Protein AF-A0A954D203-F1 (afdb_monomer)

Foldseek 3Di:
DVVDQADEDEDLDDDPVVVVVQVVCCVVPPPSRYDYFYDPPVSNVCSVVPDAPLQSVLSSVLSCLVPDDDQKDKQAAPQKDFLDPCPLVCLQCVLVVLVAQKEAAQPPPPVFPCCPPPLNVLFHDRNIMMGGSVLVVPDDSVQQGFDWDQDPVGIGTDGGCSSVVSVDPSSRGHYDPDGPMQGLPCLVVLVVVLVPDPFEDEPLQCSLVVVQLQCVLPPVVPPDDPRDHLVQALVQLPDSRGSYHYDPSSVVNVVVNVVSLVSVLVRCPDDPSSNVSSVVSVVVSVVSNVVD

Sequence (292 aa):
PTGRIETLVVPDRLHLPFRAVFDEVARSWPDGKLRLVEHDRRCQVTLPWLKTPSEIHWLQLITGAGAARGTHAILHDADLFALEPGYLRSLFETCRDRNLACLGNAAPGAGMEWTEMPRFAHVVALWELTFELAWMRGQPPDAMRPRKGDFPEGTFWFETSLLAQARTPAARIDRHPPADVVHFGWVIGGYRTFQRSRGPFEDDRFRLLLIRLLIDAFDPTGSPYEIPTLDQLERGLRDDSARVFYGPNARANYPVFRGHLDRLFGRSLFDPACEARLQRGLTRFDRSLRSS

pLDDT: mean 89.53, std 8.56, range [46.91, 98.12]

Nearest PDB structures (foldseek):
  4ejs-assembly1_C-2  TM=4.761E-01  e=9.741E+00  Saccharomyces cerevisiae S288C

Solvent-accessible surface area (backbone atoms only — not comparable to full-atom values): 16830 Å² total; per-residue (Å²): 113,95,87,68,78,68,46,81,46,54,62,93,71,89,48,72,70,58,52,53,54,48,58,54,49,37,74,71,34,83,90,65,30,59,41,82,45,77,67,54,73,68,52,58,67,48,49,85,71,52,86,48,66,52,53,51,49,29,52,37,49,55,52,46,61,70,69,56,86,65,66,56,48,72,44,71,38,95,56,49,45,75,63,52,89,60,50,74,53,52,48,48,52,51,27,60,78,64,64,26,44,32,31,11,41,65,44,83,80,80,80,53,76,65,49,77,36,83,86,30,55,42,47,47,30,70,60,45,24,30,32,24,40,66,55,62,69,69,48,59,71,76,47,29,38,55,42,77,47,82,53,99,93,45,78,43,83,26,56,53,39,44,50,46,47,57,72,43,61,56,90,29,32,40,61,48,74,95,66,68,62,45,69,74,65,61,45,70,51,53,49,54,52,52,73,70,49,92,59,59,37,75,40,49,66,47,44,66,55,51,53,40,39,49,44,59,30,77,45,78,84,64,74,93,63,93,66,67,52,71,74,52,49,57,46,5,53,75,30,77,80,29,66,37,16,47,51,73,63,14,62,70,35,42,64,59,53,50,51,48,52,52,56,48,71,75,51,75,79,54,57,72,69,36,43,53,41,34,51,51,53,48,55,53,47,57,52,50,60,78,75,89

Radius of gyration: 19.96 Å; Cα contacts (8 Å, |Δi|>4): 399; chains: 1; bounding box: 48×40×55 Å

Structure (mmCIF, N/CA/C/O backbone):
data_AF-A0A954D203-F1
#
_entry.id   AF-A0A954D203-F1
#
loop_
_atom_site.group_PDB
_atom_site.id
_atom_site.type_symbol
_atom_site.label_atom_id
_atom_site.label_alt_id
_atom_site.label_comp_id
_atom_site.label_asym_id
_atom_site.label_entity_id
_atom_site.label_seq_id
_atom_site.pdbx_PDB_ins_code
_atom_site.Cartn_x
_atom_site.Cartn_y
_atom_site.Cartn_z
_atom_site.occupancy
_atom_site.B_iso_or_equiv
_atom_site.auth_seq_id
_atom_site.auth_comp_id
_atom_site.auth_asym_id
_atom_site.auth_atom_id
_atom_site.pdbx_PDB_model_num
ATOM 1 N N . PRO A 1 1 ? -17.659 4.702 -3.524 1.00 56.41 1 PRO A N 1
ATOM 2 C CA . PRO A 1 1 ? -18.579 3.931 -2.648 1.00 56.41 1 PRO A CA 1
ATOM 3 C C . PRO A 1 1 ? -19.589 4.844 -1.945 1.00 56.41 1 PRO A C 1
ATOM 5 O O . PRO A 1 1 ? -19.195 5.874 -1.399 1.00 56.41 1 PRO A O 1
ATOM 8 N N . THR A 1 2 ? -20.870 4.473 -1.943 1.00 63.69 2 THR A N 1
ATOM 9 C CA . THR A 1 2 ? -21.904 5.111 -1.112 1.00 63.69 2 THR A CA 1
ATOM 10 C C . THR A 1 2 ? -21.435 5.118 0.348 1.00 63.69 2 THR A C 1
ATOM 12 O O . THR A 1 2 ? -20.974 4.094 0.842 1.00 63.69 2 THR A O 1
ATOM 15 N N . GLY A 1 3 ? -21.458 6.274 1.017 1.00 73.75 3 GLY A N 1
ATOM 16 C CA . GLY A 1 3 ? -20.936 6.425 2.386 1.00 73.75 3 GLY A CA 1
ATOM 17 C C . GLY A 1 3 ? -19.456 6.824 2.504 1.00 73.75 3 GLY A C 1
ATOM 18 O O . GLY A 1 3 ? -19.027 7.201 3.591 1.00 73.75 3 GLY A O 1
ATOM 19 N N . ARG A 1 4 ? -18.674 6.846 1.410 1.00 86.38 4 ARG A N 1
ATOM 20 C CA . ARG A 1 4 ? -17.326 7.451 1.413 1.00 86.38 4 ARG A CA 1
ATOM 21 C C . ARG A 1 4 ? -17.438 8.959 1.655 1.00 86.38 4 ARG A C 1
ATOM 23 O O . ARG A 1 4 ? -18.049 9.678 0.856 1.00 86.38 4 ARG A O 1
ATOM 30 N N . ILE A 1 5 ? -16.813 9.436 2.729 1.00 89.44 5 ILE A N 1
ATOM 31 C CA . ILE A 1 5 ? -16.794 10.862 3.084 1.00 89.44 5 ILE A CA 1
ATOM 32 C C . ILE A 1 5 ? -15.659 11.587 2.362 1.00 89.44 5 ILE A C 1
ATOM 34 O O . ILE A 1 5 ? -15.898 12.651 1.807 1.00 89.44 5 ILE A O 1
ATOM 38 N N . GLU A 1 6 ? -14.459 11.006 2.333 1.00 92.56 6 GLU A N 1
ATOM 39 C CA . GLU A 1 6 ? -13.275 11.584 1.691 1.00 92.56 6 GLU A CA 1
ATOM 40 C C . GLU A 1 6 ? -12.234 10.505 1.349 1.00 92.56 6 GLU A C 1
ATOM 42 O O . GLU A 1 6 ? -12.286 9.392 1.873 1.00 92.56 6 GLU A O 1
ATOM 47 N N . THR A 1 7 ? -11.300 10.844 0.463 1.00 93.50 7 THR A N 1
ATOM 48 C CA . THR A 1 7 ? -10.046 10.125 0.220 1.00 93.50 7 THR A CA 1
ATOM 49 C C . THR A 1 7 ? -8.909 11.071 0.588 1.00 93.50 7 THR A C 1
ATOM 51 O O . THR A 1 7 ? -8.838 12.184 0.066 1.00 93.50 7 THR A O 1
ATOM 54 N N . LEU A 1 8 ? -8.035 10.642 1.497 1.00 94.69 8 LEU A N 1
ATOM 55 C CA . LEU A 1 8 ? -6.896 11.438 1.945 1.00 94.69 8 LEU A CA 1
ATOM 56 C C . LEU A 1 8 ? -5.622 10.968 1.261 1.00 94.69 8 LEU A C 1
ATOM 58 O O . LEU A 1 8 ? -5.334 9.775 1.248 1.00 94.69 8 LEU A O 1
ATOM 62 N N . VAL A 1 9 ? -4.840 11.917 0.760 1.00 93.62 9 VAL A N 1
ATOM 63 C CA . VAL A 1 9 ? -3.478 11.677 0.284 1.00 93.62 9 VAL A CA 1
ATOM 64 C C . VAL A 1 9 ? -2.528 12.367 1.250 1.00 93.62 9 VAL A C 1
ATOM 66 O O . VAL A 1 9 ? -2.575 13.588 1.399 1.00 93.62 9 VAL A O 1
ATOM 69 N N . VAL A 1 10 ? -1.689 11.581 1.925 1.00 92.50 10 VAL A N 1
ATOM 70 C CA . VAL A 1 10 ? -0.711 12.064 2.911 1.00 92.50 10 VAL A CA 1
ATOM 71 C C . VAL A 1 10 ? 0.696 11.801 2.363 1.00 92.50 10 VAL A C 1
ATOM 73 O O . VAL A 1 10 ? 1.245 10.720 2.593 1.00 92.50 10 VAL A O 1
ATOM 76 N N . PRO A 1 11 ? 1.281 12.714 1.569 1.00 88.44 11 PRO A N 1
ATOM 77 C CA . PRO A 1 11 ? 2.605 12.496 1.000 1.00 88.44 11 PRO A CA 1
ATOM 78 C C . PRO A 1 11 ? 3.685 12.617 2.077 1.00 88.44 11 PRO A C 1
ATOM 80 O O . PRO A 1 11 ? 3.569 13.420 3.000 1.00 88.44 11 PRO A O 1
ATOM 83 N N . ASP A 1 12 ? 4.771 11.866 1.921 1.00 81.19 12 ASP A N 1
ATOM 84 C CA . ASP A 1 12 ? 5.960 12.006 2.766 1.00 81.19 12 ASP A CA 1
ATOM 85 C C . ASP A 1 12 ? 6.712 13.315 2.495 1.00 81.19 12 ASP A C 1
ATOM 87 O O . ASP A 1 12 ? 7.220 13.956 3.414 1.00 81.19 12 ASP A O 1
ATOM 91 N N . ARG A 1 13 ? 6.778 13.733 1.230 1.00 78.00 13 ARG A N 1
ATOM 92 C CA . ARG A 1 13 ? 7.319 15.016 0.792 1.00 78.00 13 ARG A CA 1
ATOM 93 C C . ARG A 1 13 ? 6.419 15.618 -0.260 1.00 78.00 13 ARG A C 1
ATOM 95 O O . ARG A 1 13 ? 5.998 14.958 -1.204 1.00 78.00 13 ARG A O 1
ATOM 102 N N . LEU A 1 14 ? 6.193 16.914 -0.125 1.00 79.38 14 LEU A N 1
ATOM 103 C CA . LEU A 1 14 ? 5.471 17.675 -1.119 1.00 79.38 14 LEU A CA 1
ATOM 104 C C . LEU A 1 14 ? 6.460 18.422 -2.015 1.00 79.38 14 LEU A C 1
ATOM 106 O O . LEU A 1 14 ? 7.237 19.246 -1.537 1.00 79.38 14 LEU A O 1
ATOM 110 N N . HIS A 1 15 ? 6.408 18.155 -3.316 1.00 78.19 15 HIS A N 1
ATOM 111 C CA . HIS A 1 15 ? 7.115 18.936 -4.329 1.00 78.19 15 HIS A CA 1
ATOM 112 C C . HIS A 1 15 ? 6.130 19.481 -5.366 1.00 78.19 15 HIS A C 1
ATOM 114 O O . HIS A 1 15 ? 5.025 18.958 -5.525 1.00 78.19 15 HIS A O 1
ATOM 120 N N . LEU A 1 16 ? 6.529 20.543 -6.074 1.00 81.94 16 LEU A N 1
ATOM 121 C CA . LEU A 1 16 ? 5.664 21.235 -7.038 1.00 81.94 16 LEU A CA 1
ATOM 122 C C . LEU A 1 16 ? 5.081 20.291 -8.110 1.00 81.94 16 LEU A C 1
ATOM 124 O O . LEU A 1 16 ? 3.867 20.344 -8.302 1.00 81.94 16 LEU A O 1
ATOM 128 N N . PRO A 1 17 ? 5.862 19.376 -8.731 1.00 81.19 17 PRO A N 1
ATOM 129 C CA . PRO A 1 17 ? 5.291 18.408 -9.670 1.00 81.19 17 PRO A CA 1
ATOM 130 C C . PRO A 1 17 ? 4.199 17.518 -9.064 1.00 81.19 17 PRO A C 1
ATOM 132 O O . PRO A 1 17 ? 3.156 17.331 -9.678 1.00 81.19 17 PRO A O 1
ATOM 135 N N . PHE A 1 18 ? 4.388 17.019 -7.836 1.00 84.06 18 PHE A N 1
ATOM 136 C CA . PHE A 1 18 ? 3.376 16.195 -7.173 1.00 84.06 18 PHE A CA 1
ATOM 137 C C . PHE A 1 18 ? 2.097 16.990 -6.919 1.00 84.06 18 PHE A C 1
ATOM 139 O O . PHE A 1 18 ? 1.006 16.486 -7.161 1.00 84.06 18 PHE A O 1
ATOM 146 N N . ARG A 1 19 ? 2.218 18.243 -6.455 1.00 87.88 19 ARG A N 1
ATOM 147 C CA . ARG A 1 19 ? 1.049 19.101 -6.233 1.00 87.88 19 ARG A CA 1
ATOM 148 C C . ARG A 1 19 ? 0.286 19.349 -7.534 1.00 87.88 19 ARG A C 1
ATOM 150 O O . ARG A 1 19 ? -0.932 19.255 -7.518 1.00 87.88 19 ARG A O 1
ATOM 157 N N . ALA A 1 20 ? 0.982 19.597 -8.642 1.00 85.25 20 ALA A N 1
ATOM 158 C CA . ALA A 1 20 ? 0.339 19.786 -9.941 1.00 85.25 20 ALA A CA 1
ATOM 159 C C . ALA A 1 20 ? -0.470 18.547 -10.367 1.00 85.25 20 ALA A C 1
ATOM 161 O O . ALA A 1 20 ? -1.640 18.680 -10.725 1.00 85.25 20 ALA A O 1
ATOM 162 N N . VAL A 1 21 ? 0.117 17.349 -10.241 1.00 84.56 21 VAL A N 1
ATOM 163 C CA . VAL A 1 21 ? -0.578 16.079 -10.518 1.00 84.56 21 VAL A CA 1
ATOM 164 C C . VAL A 1 21 ? -1.763 15.885 -9.570 1.00 84.56 21 VAL A C 1
ATOM 166 O O . VAL A 1 21 ? -2.857 15.540 -10.009 1.00 84.56 21 VAL A O 1
ATOM 169 N N . PHE A 1 22 ? -1.584 16.149 -8.273 1.00 89.75 22 PHE A N 1
ATOM 170 C CA . PHE A 1 22 ? -2.669 16.064 -7.297 1.00 89.75 22 PHE A CA 1
ATOM 171 C C . PHE A 1 22 ? -3.829 16.998 -7.663 1.00 89.75 22 PHE A C 1
ATOM 173 O O . PHE A 1 22 ? -4.974 16.558 -7.677 1.00 89.75 22 PHE A O 1
ATOM 180 N N . ASP A 1 23 ? -3.549 18.262 -7.984 1.00 89.81 23 ASP A N 1
ATOM 181 C CA . ASP A 1 23 ? -4.565 19.263 -8.323 1.00 89.81 23 ASP A CA 1
ATOM 182 C C . ASP A 1 23 ? -5.287 18.922 -9.641 1.00 89.81 23 ASP A C 1
ATOM 184 O O . ASP A 1 23 ? -6.462 19.244 -9.824 1.00 89.81 23 ASP A O 1
ATOM 188 N N . GLU A 1 24 ? -4.615 18.255 -10.579 1.00 87.31 24 GLU A N 1
ATOM 189 C CA . GLU A 1 24 ? -5.238 17.702 -11.784 1.00 87.31 24 GLU A CA 1
ATOM 190 C C . GLU A 1 24 ? -6.180 16.537 -11.480 1.00 87.31 24 GLU A C 1
ATOM 192 O O . GLU A 1 24 ? -7.350 16.566 -11.876 1.00 87.31 24 GLU A O 1
ATOM 197 N N . VAL A 1 25 ? -5.712 15.552 -10.716 1.00 88.00 25 VAL A N 1
ATOM 198 C CA . VAL A 1 25 ? -6.522 14.391 -10.328 1.00 88.00 25 VAL A CA 1
ATOM 199 C C . VAL A 1 25 ? -7.702 14.821 -9.456 1.00 88.00 25 VAL A C 1
ATOM 201 O O . VAL A 1 25 ? -8.823 14.366 -9.665 1.00 88.00 25 VAL A O 1
ATOM 204 N N . ALA A 1 26 ? -7.499 15.749 -8.520 1.00 90.38 26 ALA A N 1
ATOM 205 C CA . ALA A 1 26 ? -8.546 16.243 -7.630 1.00 90.38 26 ALA A CA 1
ATOM 206 C C . ALA A 1 26 ? -9.715 16.889 -8.391 1.00 90.38 26 ALA A C 1
ATOM 208 O O . ALA A 1 26 ? -10.863 16.735 -7.974 1.00 90.38 26 ALA A O 1
ATOM 209 N N . ARG A 1 27 ? -9.449 17.556 -9.525 1.00 88.19 27 ARG A N 1
ATOM 210 C CA . ARG A 1 27 ? -10.484 18.175 -10.377 1.00 88.19 27 ARG A CA 1
ATOM 211 C C . ARG A 1 27 ? -11.403 17.158 -11.052 1.00 88.19 27 ARG A C 1
ATOM 213 O O . ARG A 1 27 ? -12.563 17.471 -11.297 1.00 88.19 27 ARG A O 1
ATOM 220 N N . SER A 1 28 ? -10.890 15.971 -11.361 1.00 84.25 28 SER A N 1
ATOM 221 C CA . SER A 1 28 ? -11.643 14.890 -12.013 1.00 84.25 28 SER A CA 1
ATOM 222 C C . SER A 1 28 ? -12.051 13.774 -11.046 1.00 84.25 28 SER A C 1
ATOM 224 O O . SER A 1 28 ? -12.716 12.818 -11.448 1.00 84.25 28 SER A O 1
ATOM 226 N N . TRP A 1 29 ? -11.687 13.889 -9.763 1.00 87.06 29 TRP A N 1
ATOM 227 C CA . TRP A 1 29 ? -11.937 12.845 -8.781 1.00 87.06 29 TRP A CA 1
ATOM 228 C C . TRP A 1 29 ? -13.438 12.662 -8.535 1.00 87.06 29 TRP A C 1
ATOM 230 O O . TRP A 1 29 ? -14.130 13.640 -8.224 1.00 87.06 29 TRP A O 1
ATOM 240 N N . PRO A 1 30 ? -13.954 11.419 -8.579 1.00 79.06 30 PRO A N 1
ATOM 241 C CA . PRO A 1 30 ? -15.366 11.159 -8.342 1.00 79.06 30 PRO A CA 1
ATOM 242 C C . PRO A 1 30 ? -15.837 11.767 -7.016 1.00 79.06 30 PRO A C 1
ATOM 244 O O . PRO A 1 30 ? -15.216 11.557 -5.967 1.00 79.06 30 PRO A O 1
ATOM 247 N N . ASP A 1 31 ? -16.947 12.503 -7.072 1.00 76.19 31 ASP A N 1
ATOM 248 C CA . ASP A 1 31 ? -17.601 13.184 -5.947 1.00 76.19 31 ASP A CA 1
ATOM 249 C C . ASP A 1 31 ? -16.793 14.318 -5.274 1.00 76.19 31 ASP A C 1
ATOM 251 O O . ASP A 1 31 ? -17.177 14.751 -4.188 1.00 76.19 31 ASP A O 1
ATOM 255 N N . GLY A 1 32 ? -15.676 14.792 -5.853 1.00 63.47 32 GLY A N 1
ATOM 256 C CA . GLY A 1 32 ? -14.917 15.961 -5.356 1.00 63.47 32 GLY A CA 1
ATOM 257 C C . GLY A 1 32 ? -14.254 15.777 -3.982 1.00 63.47 32 GLY A C 1
ATOM 258 O O . GLY A 1 32 ? -13.951 16.736 -3.278 1.00 63.47 32 GLY A O 1
ATOM 259 N N . LYS A 1 33 ? -14.064 14.524 -3.569 1.00 86.25 33 LYS A N 1
ATOM 260 C CA . LYS A 1 33 ? -13.739 14.128 -2.190 1.00 86.25 33 LYS A CA 1
ATOM 261 C C . LYS A 1 33 ? -12.264 13.797 -1.946 1.00 86.25 33 LYS A C 1
ATOM 263 O O . LYS A 1 33 ? -11.950 13.162 -0.943 1.00 86.25 33 LYS A O 1
ATOM 268 N N . LEU A 1 34 ? -11.368 14.187 -2.850 1.00 93.12 34 LEU A N 1
ATOM 269 C CA . LEU A 1 34 ? -9.927 13.982 -2.701 1.00 93.12 34 LEU A CA 1
ATOM 270 C C . LEU A 1 34 ? -9.302 15.159 -1.952 1.00 93.12 34 LEU A C 1
ATOM 272 O O . LEU A 1 34 ? -9.485 16.310 -2.345 1.00 93.12 34 LEU A O 1
ATOM 276 N N . ARG A 1 35 ? -8.545 14.883 -0.890 1.00 94.12 35 ARG A N 1
ATOM 277 C CA . ARG A 1 35 ? -7.893 15.925 -0.095 1.00 94.12 35 ARG A CA 1
ATOM 278 C C . ARG A 1 35 ? -6.436 15.601 0.177 1.00 94.12 35 ARG A C 1
ATOM 280 O O . ARG A 1 35 ? -6.103 14.531 0.682 1.00 94.12 35 ARG A O 1
ATOM 287 N N . LEU A 1 36 ? -5.589 16.581 -0.102 1.00 94.19 36 LEU A N 1
ATOM 288 C CA . LEU A 1 36 ? -4.190 16.566 0.279 1.00 94.19 36 LEU A CA 1
ATOM 289 C C . LEU A 1 36 ? -4.080 16.932 1.759 1.00 94.19 36 LEU A C 1
ATOM 291 O O . LEU A 1 36 ? -4.629 17.946 2.198 1.00 94.19 36 LEU A O 1
ATOM 295 N N . VAL A 1 37 ? -3.384 16.105 2.529 1.00 94.44 37 VAL A N 1
ATOM 296 C CA . VAL A 1 37 ? -3.114 16.354 3.944 1.00 94.44 37 VAL A CA 1
ATOM 297 C C . VAL A 1 37 ? -1.615 16.459 4.124 1.00 94.44 37 VAL A C 1
ATOM 299 O O . VAL A 1 37 ? -0.883 15.483 3.989 1.00 94.44 37 VAL A O 1
ATOM 302 N N . GLU A 1 38 ? -1.163 17.663 4.431 1.00 92.25 38 GLU A N 1
ATOM 303 C CA . GLU A 1 38 ? 0.245 17.934 4.664 1.00 92.25 38 GLU A CA 1
ATOM 304 C C . GLU A 1 38 ? 0.611 17.662 6.120 1.00 92.25 38 GLU A C 1
ATOM 306 O O . GLU A 1 38 ? -0.151 17.953 7.045 1.00 92.25 38 GLU A O 1
ATOM 311 N N . HIS A 1 39 ? 1.821 17.153 6.320 1.00 89.19 39 HIS A N 1
ATOM 312 C CA . HIS A 1 39 ? 2.454 17.171 7.628 1.00 89.19 39 HIS A CA 1
ATOM 313 C C . HIS A 1 39 ? 2.620 18.613 8.113 1.00 89.19 39 HIS A C 1
ATOM 315 O O . HIS A 1 39 ? 2.898 19.509 7.312 1.00 89.19 39 HIS A O 1
ATOM 321 N N . ASP A 1 40 ? 2.496 18.846 9.420 1.00 85.81 40 ASP A N 1
ATOM 322 C CA . ASP A 1 40 ? 2.794 20.161 9.982 1.00 85.81 40 ASP A CA 1
ATOM 323 C C . ASP A 1 40 ? 4.267 20.553 9.748 1.00 85.81 40 ASP A C 1
ATOM 325 O O . ASP A 1 40 ? 5.127 19.714 9.468 1.00 85.81 40 ASP A O 1
ATOM 329 N N . ARG A 1 41 ? 4.585 21.845 9.889 1.00 83.69 41 ARG A N 1
ATOM 330 C CA . ARG A 1 41 ? 5.941 22.355 9.621 1.00 83.69 41 ARG A CA 1
ATOM 331 C C . ARG A 1 41 ? 7.029 21.671 10.452 1.00 83.69 41 ARG A C 1
ATOM 333 O O . ARG A 1 41 ? 8.142 21.514 9.961 1.00 83.69 41 ARG A O 1
ATOM 340 N N . ARG A 1 42 ? 6.747 21.278 11.698 1.00 82.44 42 ARG A N 1
ATOM 341 C CA . ARG A 1 42 ? 7.740 20.610 12.557 1.00 82.44 42 ARG A CA 1
ATOM 342 C C . ARG A 1 42 ? 8.023 19.212 12.021 1.00 82.44 42 ARG A C 1
ATOM 344 O O . ARG A 1 42 ? 9.183 18.837 11.886 1.00 82.44 42 ARG A O 1
ATOM 351 N N . CYS A 1 43 ? 6.973 18.493 11.645 1.00 83.00 43 CYS A N 1
ATOM 352 C CA . CYS A 1 43 ? 7.048 17.187 11.008 1.00 83.00 43 CYS A CA 1
ATOM 353 C C . CYS A 1 43 ? 7.772 17.241 9.652 1.00 83.00 43 CYS A C 1
ATOM 355 O O . CYS A 1 43 ? 8.614 16.396 9.369 1.00 83.00 43 CYS A O 1
ATOM 357 N N . GLN A 1 44 ? 7.527 18.268 8.834 1.00 81.12 44 GLN A N 1
ATOM 358 C CA . GLN A 1 44 ? 8.241 18.470 7.563 1.00 81.12 44 GLN A CA 1
ATOM 359 C C . GLN A 1 44 ? 9.752 18.664 7.755 1.00 81.12 44 GLN A C 1
ATOM 361 O O . GLN A 1 44 ? 10.543 18.175 6.951 1.00 81.12 44 GLN A O 1
ATOM 366 N N . VAL A 1 45 ? 10.164 19.334 8.836 1.00 80.31 45 VAL A N 1
ATOM 367 C CA . VAL A 1 45 ? 11.584 19.515 9.179 1.00 80.31 45 VAL A CA 1
ATOM 368 C C . VAL A 1 45 ? 12.218 18.219 9.693 1.00 80.31 45 VAL A C 1
ATOM 370 O O . VAL A 1 45 ? 13.397 17.981 9.430 1.00 80.31 45 VAL A O 1
ATOM 373 N N . THR A 1 46 ? 11.470 17.370 10.405 1.00 80.31 46 THR A N 1
ATOM 374 C CA . THR A 1 46 ? 11.989 16.110 10.971 1.00 80.31 46 THR A CA 1
ATOM 375 C C . THR A 1 46 ? 11.953 14.936 9.990 1.00 80.31 46 THR A C 1
ATOM 377 O O . THR A 1 46 ? 12.777 14.030 10.098 1.00 80.31 46 THR A O 1
ATOM 380 N N . LEU A 1 47 ? 11.064 14.964 8.997 1.00 79.06 47 LEU A N 1
ATOM 381 C CA . LEU A 1 47 ? 10.889 13.933 7.968 1.00 79.06 47 LEU A CA 1
ATOM 382 C C . LEU A 1 47 ? 12.191 13.479 7.281 1.00 79.06 47 LEU A C 1
ATOM 384 O O . LEU A 1 47 ? 12.400 12.271 7.170 1.00 79.06 47 LEU A O 1
ATOM 388 N N . PRO A 1 48 ? 13.105 14.377 6.853 1.00 77.75 48 PRO A N 1
ATOM 389 C CA . PRO A 1 48 ? 14.388 13.979 6.269 1.00 77.75 48 PRO A CA 1
ATOM 390 C C . PRO A 1 48 ? 15.279 13.137 7.191 1.00 77.75 48 PRO A C 1
ATOM 392 O O . PRO A 1 48 ? 16.170 12.447 6.701 1.00 77.75 48 PRO A O 1
ATOM 395 N N . TRP A 1 49 ? 15.045 13.191 8.502 1.00 79.94 49 TRP A N 1
ATOM 396 C CA . TRP A 1 49 ? 15.825 12.495 9.524 1.00 79.94 49 TRP A CA 1
ATOM 397 C C . TRP A 1 49 ? 15.220 11.145 9.917 1.00 79.94 49 TRP A C 1
ATOM 399 O O . TRP A 1 49 ? 15.885 10.366 10.603 1.00 79.94 49 TRP A O 1
ATOM 409 N N . LEU A 1 50 ? 13.990 10.847 9.481 1.00 80.31 50 LEU A N 1
ATOM 410 C CA . LEU A 1 50 ? 13.382 9.531 9.660 1.00 80.31 50 LEU A CA 1
ATOM 411 C C . LEU A 1 50 ? 14.085 8.530 8.742 1.00 80.31 50 LEU A C 1
ATOM 413 O O . LEU A 1 50 ? 14.102 8.658 7.513 1.00 80.31 50 LEU A O 1
ATOM 417 N N . LYS A 1 51 ? 14.728 7.535 9.353 1.00 70.56 51 LYS A N 1
ATOM 418 C CA . LYS A 1 51 ? 15.655 6.648 8.640 1.00 70.56 51 LYS A CA 1
ATOM 419 C C . LYS A 1 51 ? 14.921 5.503 7.957 1.00 70.56 51 LYS A C 1
ATOM 421 O O . LYS A 1 51 ? 15.385 5.029 6.916 1.00 70.56 51 LYS A O 1
ATOM 426 N N . THR A 1 52 ? 13.774 5.091 8.494 1.00 81.50 52 THR A N 1
ATOM 427 C CA . THR A 1 52 ? 13.075 3.874 8.064 1.00 81.50 52 THR A CA 1
ATOM 428 C C . THR A 1 52 ? 11.756 4.170 7.338 1.00 81.50 52 THR A C 1
ATOM 430 O O . THR A 1 52 ? 11.068 5.137 7.678 1.00 81.50 52 THR A O 1
ATOM 433 N N . PRO A 1 53 ? 11.360 3.344 6.348 1.00 82.00 53 PRO A N 1
ATOM 434 C CA . PRO A 1 53 ? 10.041 3.442 5.721 1.00 82.00 53 PRO A CA 1
ATOM 435 C C . PRO A 1 53 ? 8.887 3.376 6.728 1.00 82.00 53 PRO A C 1
ATOM 437 O O . PRO A 1 53 ? 7.916 4.115 6.578 1.00 82.00 53 PRO A O 1
ATOM 440 N N . SER A 1 54 ? 9.024 2.556 7.772 1.00 84.38 54 SER A N 1
ATOM 441 C CA . SER A 1 54 ? 8.015 2.364 8.813 1.00 84.38 54 SER A CA 1
ATOM 442 C C . SER A 1 54 ? 7.774 3.617 9.657 1.00 84.38 54 SER A C 1
ATOM 444 O O . SER A 1 54 ? 6.631 3.929 9.979 1.00 84.38 54 SER A O 1
ATOM 446 N N . GLU A 1 55 ? 8.819 4.386 9.984 1.00 88.00 55 GLU A N 1
ATOM 447 C CA . GLU A 1 55 ? 8.661 5.662 10.699 1.00 88.00 55 GLU A CA 1
ATOM 448 C C . GLU A 1 55 ? 7.930 6.710 9.856 1.00 88.00 55 GLU A C 1
ATOM 450 O O . GLU A 1 55 ? 7.094 7.449 10.374 1.00 88.00 55 GLU A O 1
ATOM 455 N N . ILE A 1 56 ? 8.214 6.762 8.553 1.00 87.75 56 ILE A N 1
ATOM 456 C CA . ILE A 1 56 ? 7.503 7.664 7.642 1.00 87.75 56 ILE A CA 1
ATOM 457 C C . ILE A 1 56 ? 6.036 7.233 7.531 1.00 87.75 56 ILE A C 1
ATOM 459 O O . ILE A 1 56 ? 5.141 8.066 7.655 1.00 87.75 56 ILE A O 1
ATOM 463 N N . HIS A 1 57 ? 5.788 5.929 7.385 1.00 88.94 57 HIS A N 1
ATOM 464 C CA . HIS A 1 57 ? 4.440 5.367 7.355 1.00 88.94 57 HIS A CA 1
ATOM 465 C C . HIS A 1 57 ? 3.657 5.671 8.643 1.00 88.94 57 HIS A C 1
ATOM 467 O O . HIS A 1 57 ? 2.501 6.081 8.581 1.00 88.94 57 HIS A O 1
ATOM 473 N N . TRP A 1 58 ? 4.292 5.554 9.813 1.00 91.88 58 TRP A N 1
ATOM 474 C CA . TRP A 1 58 ? 3.701 5.967 11.089 1.00 91.88 58 TRP A CA 1
ATOM 475 C C . TRP A 1 58 ? 3.267 7.430 11.078 1.00 91.88 58 TRP A C 1
ATOM 477 O O . TRP A 1 58 ? 2.133 7.731 11.451 1.00 91.88 58 TRP A O 1
ATOM 487 N N . LEU A 1 59 ? 4.136 8.330 10.614 1.00 91.31 59 LEU A N 1
ATOM 488 C CA . LEU A 1 59 ? 3.820 9.752 10.559 1.00 91.31 59 LEU A CA 1
ATOM 489 C C . LEU A 1 59 ? 2.647 10.039 9.606 1.00 91.31 59 LEU A C 1
ATOM 491 O O . LEU A 1 59 ? 1.759 10.830 9.937 1.00 91.31 59 LEU A O 1
ATOM 495 N N . GLN A 1 60 ? 2.615 9.381 8.443 1.00 91.38 60 GLN A N 1
ATOM 496 C CA . GLN A 1 60 ? 1.507 9.459 7.483 1.00 91.38 60 GLN A CA 1
ATOM 497 C C . GLN A 1 60 ? 0.197 8.977 8.108 1.00 91.38 60 GLN A C 1
ATOM 499 O O . GLN A 1 60 ? -0.817 9.671 8.012 1.00 91.38 60 GLN A O 1
ATOM 504 N N . LEU A 1 61 ? 0.234 7.850 8.821 1.00 92.81 61 LEU A N 1
ATOM 505 C CA . LEU A 1 61 ? -0.930 7.271 9.483 1.00 92.81 61 LEU A CA 1
ATOM 506 C C . LEU A 1 61 ? -1.507 8.204 10.552 1.00 92.81 61 LEU A C 1
ATOM 508 O O . LEU A 1 61 ? -2.702 8.493 10.517 1.00 92.81 61 LEU A O 1
ATOM 512 N N . ILE A 1 62 ? -0.683 8.722 11.472 1.00 93.31 62 ILE A N 1
ATOM 513 C CA . ILE A 1 62 ? -1.177 9.617 12.534 1.00 93.31 62 ILE A CA 1
ATOM 514 C C . ILE A 1 62 ? -1.680 10.951 11.968 1.00 93.31 62 ILE A C 1
ATOM 516 O O . ILE A 1 62 ? -2.700 11.464 12.427 1.00 93.31 62 ILE A O 1
ATOM 520 N N . THR A 1 63 ? -1.020 11.487 10.934 1.00 93.88 63 THR A N 1
ATOM 521 C CA . THR A 1 63 ? -1.435 12.732 10.265 1.00 93.88 63 THR A CA 1
ATOM 522 C C . THR A 1 63 ? -2.779 12.525 9.561 1.00 93.88 63 THR A C 1
ATOM 524 O O . THR A 1 63 ? -3.711 13.308 9.753 1.00 93.88 63 THR A O 1
ATOM 527 N N . GLY A 1 64 ? -2.915 11.442 8.791 1.00 94.81 64 GLY A N 1
ATOM 528 C CA . GLY A 1 64 ? -4.152 11.087 8.097 1.00 94.81 64 GLY A CA 1
ATOM 529 C C . GLY A 1 64 ? -5.304 10.824 9.065 1.00 94.81 64 GLY A C 1
ATOM 530 O O . GLY A 1 64 ? -6.381 11.399 8.913 1.00 94.81 64 GLY A O 1
ATOM 531 N N . ALA A 1 65 ? -5.069 10.030 10.112 1.00 94.88 65 ALA A N 1
ATOM 532 C CA . ALA A 1 65 ? -6.067 9.749 11.142 1.00 94.88 65 ALA A CA 1
ATOM 533 C C . ALA A 1 65 ? -6.477 11.007 11.922 1.00 94.88 65 ALA A C 1
ATOM 535 O O . ALA A 1 65 ? -7.653 11.176 12.247 1.00 94.88 65 ALA A O 1
ATOM 536 N N . GLY A 1 66 ? -5.544 11.921 12.199 1.00 95.19 66 GLY A N 1
ATOM 537 C CA . GLY A 1 66 ? -5.848 13.219 12.805 1.00 95.19 66 GLY A CA 1
ATOM 538 C C . GLY A 1 66 ? -6.711 14.101 11.900 1.00 95.19 66 GLY A C 1
ATOM 539 O O . GLY A 1 66 ? -7.628 14.764 12.377 1.00 95.19 66 GLY A O 1
ATOM 540 N N . ALA A 1 67 ? -6.471 14.061 10.589 1.00 95.44 67 ALA A N 1
ATOM 541 C CA . ALA A 1 67 ? -7.175 14.887 9.616 1.00 95.44 67 ALA A CA 1
ATOM 542 C C . ALA A 1 67 ? -8.539 14.332 9.172 1.00 95.44 67 ALA A C 1
ATOM 544 O O . ALA A 1 67 ? -9.361 15.111 8.686 1.00 95.44 67 ALA A O 1
ATOM 545 N N . ALA A 1 68 ? -8.771 13.022 9.267 1.00 95.56 68 ALA A N 1
ATOM 546 C CA . ALA A 1 68 ? -9.985 12.374 8.767 1.00 95.56 68 ALA A CA 1
ATOM 547 C C . ALA A 1 68 ? -11.266 12.861 9.469 1.00 95.56 68 ALA A C 1
ATOM 549 O O . ALA A 1 68 ? -11.265 13.202 10.648 1.00 95.56 68 ALA A O 1
ATOM 550 N N . ARG A 1 69 ? -12.397 12.879 8.767 1.00 93.12 69 ARG A N 1
ATOM 551 C CA . ARG A 1 69 ? -13.678 13.378 9.309 1.00 93.12 69 ARG A CA 1
ATOM 552 C C . ARG A 1 69 ? -14.713 12.289 9.572 1.00 93.12 69 ARG A C 1
ATOM 554 O O . ARG A 1 69 ? -15.772 12.581 10.116 1.00 93.12 69 ARG A O 1
ATOM 561 N N . GLY A 1 70 ? -14.432 11.055 9.165 1.00 93.38 70 GLY A N 1
ATOM 562 C CA . GLY A 1 70 ? -15.336 9.926 9.362 1.00 93.38 70 GLY A CA 1
ATOM 563 C C . GLY A 1 70 ? -15.326 9.362 10.781 1.00 93.38 70 GLY A C 1
ATOM 564 O O . GLY A 1 70 ? -14.668 9.876 11.685 1.00 93.38 70 GLY A O 1
ATOM 565 N N . THR A 1 71 ? -16.040 8.252 10.951 1.00 95.56 71 THR A N 1
ATOM 566 C CA . THR A 1 71 ? -15.966 7.405 12.153 1.00 95.56 71 THR A CA 1
ATOM 567 C C . THR A 1 71 ? -14.899 6.321 12.024 1.00 95.56 71 THR A C 1
ATOM 569 O O . THR A 1 71 ? -14.326 5.898 13.022 1.00 95.56 71 THR A O 1
ATOM 572 N N . HIS A 1 72 ? -14.601 5.909 10.792 1.00 96.69 72 HIS A N 1
ATOM 573 C CA . HIS A 1 72 ? -13.599 4.906 10.456 1.00 96.69 72 HIS A CA 1
ATOM 574 C C . HIS A 1 72 ? -12.737 5.411 9.301 1.00 96.69 72 HIS A C 1
ATOM 576 O O . HIS A 1 72 ? -13.159 6.281 8.531 1.00 96.69 72 HIS A O 1
ATOM 582 N N . ALA A 1 73 ? -11.546 4.843 9.173 1.00 95.94 73 ALA A N 1
ATOM 583 C CA . ALA A 1 73 ? -10.689 5.015 8.013 1.00 95.94 73 ALA A CA 1
ATOM 584 C C . ALA A 1 73 ? -10.203 3.652 7.522 1.00 95.94 73 ALA A C 1
ATOM 586 O O . ALA A 1 73 ? -10.143 2.688 8.285 1.00 95.94 73 ALA A O 1
ATOM 587 N N . ILE A 1 74 ? -9.877 3.600 6.235 1.00 94.12 74 ILE A N 1
ATOM 588 C CA . ILE A 1 74 ? -9.271 2.443 5.588 1.00 94.12 74 ILE A CA 1
ATOM 589 C C . ILE A 1 74 ? -7.880 2.879 5.143 1.00 94.12 74 ILE A C 1
ATOM 591 O O . ILE A 1 74 ? -7.745 3.831 4.370 1.00 94.12 74 ILE A O 1
ATOM 595 N N . LEU A 1 75 ? -6.861 2.223 5.684 1.00 92.38 75 LEU A N 1
ATOM 596 C CA . LEU A 1 75 ? -5.491 2.303 5.206 1.00 92.38 75 LEU A CA 1
ATOM 597 C C . LEU A 1 75 ? -5.339 1.300 4.065 1.00 92.38 75 LEU A C 1
ATOM 599 O O . LEU A 1 75 ? -5.445 0.100 4.300 1.00 92.38 75 LEU A O 1
ATOM 603 N N . HIS A 1 76 ? -5.098 1.821 2.867 1.00 88.75 76 HIS A N 1
ATOM 604 C CA . HIS A 1 76 ? -4.938 1.054 1.639 1.00 88.75 76 HIS A CA 1
ATOM 605 C C . HIS A 1 76 ? -3.495 1.187 1.151 1.00 88.75 76 HIS A C 1
ATOM 607 O O . HIS A 1 76 ? -3.016 2.314 0.973 1.00 88.75 76 HIS A O 1
ATOM 613 N N . ASP A 1 77 ? -2.799 0.065 0.968 1.00 87.31 77 ASP A N 1
ATOM 614 C CA . ASP A 1 77 ? -1.448 0.065 0.404 1.00 87.31 77 ASP A CA 1
ATOM 615 C C . ASP A 1 77 ? -1.493 0.363 -1.101 1.00 87.31 77 ASP A C 1
ATOM 617 O O . ASP A 1 77 ? -2.371 -0.106 -1.822 1.00 87.31 77 ASP A O 1
ATOM 621 N N . ALA A 1 78 ? -0.540 1.151 -1.597 1.00 84.56 78 ALA A N 1
ATOM 622 C CA . ALA A 1 78 ? -0.562 1.628 -2.986 1.00 84.56 78 ALA A CA 1
ATOM 623 C C . ALA A 1 78 ? -0.274 0.519 -4.015 1.00 84.56 78 ALA A C 1
ATOM 625 O O . ALA A 1 78 ? -0.502 0.701 -5.210 1.00 84.56 78 ALA A O 1
ATOM 626 N N . ASP A 1 79 ? 0.270 -0.606 -3.555 1.00 89.62 79 ASP A N 1
ATOM 627 C CA . ASP A 1 79 ? 0.605 -1.790 -4.342 1.00 89.62 79 ASP A CA 1
ATOM 628 C C . ASP A 1 79 ? -0.309 -2.988 -4.030 1.00 89.62 79 ASP A C 1
ATOM 630 O O . ASP A 1 79 ? 0.022 -4.135 -4.361 1.00 89.62 79 ASP A O 1
ATOM 634 N N . LEU A 1 80 ? -1.452 -2.721 -3.393 1.00 90.88 80 LEU A N 1
ATOM 635 C CA . LEU A 1 80 ? -2.499 -3.692 -3.143 1.00 90.88 80 LEU A CA 1
ATOM 636 C C . LEU A 1 80 ? -3.709 -3.440 -4.030 1.00 90.88 80 LEU A C 1
ATOM 638 O O . LEU A 1 80 ? -4.231 -2.337 -4.127 1.00 90.88 80 LEU A O 1
ATOM 642 N N . PHE A 1 81 ? -4.218 -4.514 -4.617 1.00 91.06 81 PHE A N 1
ATOM 643 C CA . PHE A 1 81 ? -5.397 -4.494 -5.463 1.00 91.06 81 PHE A CA 1
ATOM 644 C C . PHE A 1 81 ? -6.428 -5.471 -4.912 1.00 91.06 81 PHE A C 1
ATOM 646 O O . PHE A 1 81 ? -6.193 -6.680 -4.850 1.00 91.06 81 PHE A O 1
ATOM 653 N N . ALA A 1 82 ? -7.585 -4.941 -4.525 1.00 89.81 82 ALA A N 1
ATOM 654 C CA . ALA A 1 82 ? -8.747 -5.747 -4.199 1.00 89.81 82 ALA A CA 1
ATOM 655 C C . ALA A 1 82 ? -9.445 -6.181 -5.488 1.00 89.81 82 ALA A C 1
ATOM 657 O O . ALA A 1 82 ? -9.839 -5.333 -6.289 1.00 89.81 82 ALA A O 1
ATOM 658 N N . LEU A 1 83 ? -9.586 -7.491 -5.700 1.00 88.75 83 LEU A N 1
ATOM 659 C CA . LEU A 1 83 ? -10.160 -8.026 -6.937 1.00 88.75 83 LEU A CA 1
ATOM 660 C C . LEU A 1 83 ? -11.690 -8.082 -6.896 1.00 88.75 83 LEU A C 1
ATOM 662 O O . LEU A 1 83 ? -12.339 -8.112 -7.939 1.00 88.75 83 LEU A O 1
ATOM 666 N N . GLU A 1 84 ? -12.267 -8.088 -5.696 1.00 87.44 84 GLU A N 1
ATOM 667 C CA . GLU A 1 84 ? -13.710 -8.131 -5.493 1.00 87.44 84 GLU A CA 1
ATOM 668 C C . GLU A 1 84 ? -14.316 -6.720 -5.424 1.00 87.44 84 GLU A C 1
ATOM 670 O O . GLU A 1 84 ? -13.926 -5.902 -4.576 1.00 87.44 84 GLU A O 1
ATOM 675 N N . PRO A 1 85 ? -15.328 -6.417 -6.259 1.00 86.19 85 PRO A N 1
ATOM 676 C CA . PRO A 1 85 ? -16.094 -5.190 -6.124 1.00 86.19 85 PRO A CA 1
ATOM 677 C C . PRO A 1 85 ? -16.718 -5.082 -4.730 1.00 86.19 85 PRO A C 1
ATOM 679 O O . PRO A 1 85 ? -17.395 -5.989 -4.258 1.00 86.19 85 PRO A O 1
ATOM 682 N N . GLY A 1 86 ? -16.528 -3.939 -4.074 1.00 87.12 86 GLY A N 1
ATOM 683 C CA . GLY A 1 86 ? -17.106 -3.692 -2.753 1.00 87.12 86 GLY A CA 1
ATOM 684 C C . GLY A 1 86 ? -16.296 -4.236 -1.575 1.00 87.12 86 GLY A C 1
ATOM 685 O O . GLY A 1 86 ? -16.713 -4.007 -0.445 1.00 87.12 86 GLY A O 1
ATOM 686 N N . TYR A 1 87 ? -15.123 -4.836 -1.789 1.00 88.88 87 TYR A N 1
ATOM 687 C CA . TYR A 1 87 ? -14.259 -5.321 -0.705 1.00 88.88 87 TYR A CA 1
ATOM 688 C C . TYR A 1 87 ? -13.953 -4.262 0.375 1.00 88.88 87 TYR A C 1
ATOM 690 O O . TYR A 1 87 ? -14.177 -4.474 1.562 1.00 88.88 87 TYR A O 1
ATOM 698 N N . LEU A 1 88 ? -13.543 -3.049 -0.016 1.00 89.31 88 LEU A N 1
ATOM 699 C CA . LEU A 1 88 ? -13.295 -1.969 0.956 1.00 89.31 88 LEU A CA 1
ATOM 700 C C . LEU A 1 88 ? -14.559 -1.582 1.739 1.00 89.31 88 LEU A C 1
ATOM 702 O O . LEU A 1 88 ? -14.504 -1.165 2.896 1.00 89.31 88 LEU A O 1
ATOM 706 N N . ARG A 1 89 ? -15.724 -1.718 1.102 1.00 89.94 89 ARG A N 1
ATOM 707 C CA . ARG A 1 89 ? -17.009 -1.452 1.742 1.00 89.94 89 ARG A CA 1
ATOM 708 C C . ARG A 1 89 ? -17.352 -2.550 2.748 1.00 89.94 89 ARG A C 1
ATOM 710 O O . ARG A 1 89 ? -17.768 -2.201 3.848 1.00 89.94 89 ARG A O 1
ATOM 717 N N . SER A 1 90 ? -17.153 -3.824 2.405 1.00 90.94 90 SER A N 1
ATOM 718 C CA . SER A 1 90 ? -17.413 -4.935 3.327 1.00 90.94 90 SER A CA 1
ATOM 719 C C . SER A 1 90 ? -16.506 -4.862 4.552 1.00 90.94 90 SER A C 1
ATOM 721 O O . SER A 1 90 ? -16.985 -5.093 5.662 1.00 90.94 90 SER A O 1
ATOM 723 N N . LEU A 1 91 ? -15.240 -4.458 4.388 1.00 91.81 91 LEU A N 1
ATOM 724 C CA . LEU A 1 91 ? -14.338 -4.192 5.510 1.00 91.81 91 LEU A CA 1
ATOM 725 C C . LEU A 1 91 ? -14.896 -3.104 6.440 1.00 91.81 91 LEU A C 1
ATOM 727 O O . LEU A 1 91 ? -15.011 -3.314 7.648 1.00 91.81 91 LEU A O 1
ATOM 731 N N . PHE A 1 92 ? -15.298 -1.958 5.885 1.00 93.06 92 PHE A N 1
ATOM 732 C CA . PHE A 1 92 ? -15.900 -0.878 6.668 1.00 93.06 92 PHE A CA 1
ATOM 733 C C . PHE A 1 92 ? -17.178 -1.311 7.397 1.00 93.06 92 PHE A C 1
ATOM 735 O O . PHE A 1 92 ? -17.292 -1.096 8.604 1.00 93.06 92 PHE A O 1
ATOM 742 N N . GLU A 1 93 ? -18.128 -1.914 6.681 1.00 93.88 93 GLU A N 1
ATOM 743 C CA . GLU A 1 93 ? -19.415 -2.335 7.244 1.00 93.88 93 GLU A CA 1
ATOM 744 C C . GLU A 1 93 ? -19.206 -3.389 8.337 1.00 93.88 93 GLU A C 1
ATOM 746 O O . GLU A 1 93 ? -19.737 -3.235 9.432 1.00 93.88 93 GLU A O 1
ATOM 751 N N . THR A 1 94 ? -18.325 -4.369 8.115 1.00 94.50 94 THR A N 1
ATOM 752 C CA . THR A 1 94 ? -17.983 -5.390 9.120 1.00 94.50 94 THR A CA 1
ATOM 753 C C . THR A 1 94 ? -17.342 -4.776 10.362 1.00 94.50 94 THR A C 1
ATOM 755 O O . THR A 1 94 ? -17.723 -5.118 11.482 1.00 94.50 94 THR A O 1
ATOM 758 N N . CYS A 1 95 ? -16.378 -3.868 10.184 1.00 95.56 95 CYS A N 1
ATOM 759 C CA . CYS A 1 95 ? -15.690 -3.204 11.291 1.00 95.56 95 CYS A CA 1
ATOM 760 C C . CYS A 1 95 ? -16.675 -2.392 12.145 1.00 95.56 95 CYS A C 1
ATOM 762 O O . CYS A 1 95 ? -16.706 -2.538 13.368 1.00 95.56 95 CYS A O 1
ATOM 764 N N . ARG A 1 96 ? -17.553 -1.621 11.490 1.00 96.06 96 ARG A N 1
ATOM 765 C CA . ARG A 1 96 ? -18.606 -0.833 12.138 1.00 96.06 96 ARG A CA 1
ATOM 766 C C . ARG A 1 96 ? -19.619 -1.717 12.866 1.00 96.06 96 ARG A C 1
ATOM 768 O O . ARG A 1 96 ? -19.875 -1.499 14.047 1.00 96.06 96 ARG A O 1
ATOM 775 N N . ASP A 1 97 ? -20.202 -2.692 12.173 1.00 96.94 97 ASP A N 1
ATOM 776 C CA . ASP A 1 97 ? -21.342 -3.477 12.671 1.00 96.94 97 ASP A CA 1
ATOM 777 C C . ASP A 1 97 ? -20.950 -4.365 13.852 1.00 96.94 97 ASP A C 1
ATOM 779 O O . ASP A 1 97 ? -21.756 -4.634 14.741 1.00 96.94 97 ASP A O 1
ATOM 783 N N . ARG A 1 98 ? -19.680 -4.772 13.897 1.00 97.12 98 ARG A N 1
ATOM 784 C CA . ARG A 1 98 ? -19.112 -5.570 14.986 1.00 97.12 98 ARG A CA 1
ATOM 785 C C . ARG A 1 98 ? -18.396 -4.731 16.039 1.00 97.12 98 ARG A C 1
ATOM 787 O O . ARG A 1 98 ? -17.836 -5.299 16.973 1.00 97.12 98 ARG A O 1
ATOM 794 N N . ASN A 1 99 ? -18.428 -3.402 15.910 1.00 96.94 99 ASN A N 1
ATOM 795 C CA . ASN A 1 99 ? -17.798 -2.464 16.836 1.00 96.94 99 ASN A CA 1
ATOM 796 C C . ASN A 1 99 ? -16.314 -2.809 17.082 1.00 96.94 99 ASN A C 1
ATOM 798 O O . ASN A 1 99 ? -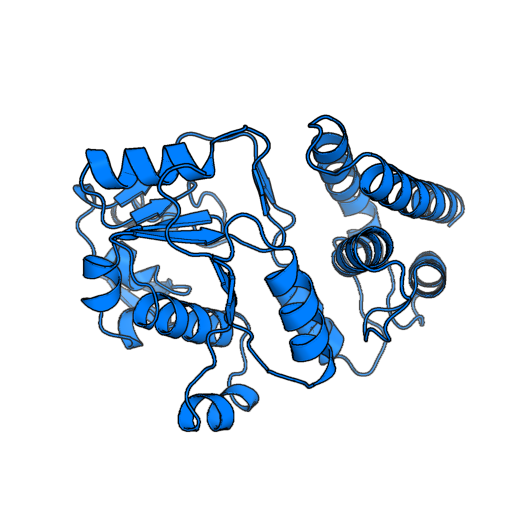15.867 -2.928 18.227 1.00 96.94 99 ASN A O 1
ATOM 802 N N . LEU A 1 100 ? -15.564 -3.033 16.001 1.00 98.12 100 LEU A N 1
ATOM 803 C CA . LEU A 1 100 ? -14.143 -3.367 16.052 1.00 98.12 100 LEU A CA 1
ATOM 804 C C . LEU A 1 100 ? -13.295 -2.090 16.094 1.00 98.12 100 LEU A C 1
ATOM 806 O O . LEU A 1 100 ? -13.590 -1.091 15.450 1.00 98.12 100 LEU A O 1
ATOM 810 N N . ALA A 1 101 ? -12.199 -2.137 16.846 1.00 97.56 101 ALA A N 1
ATOM 811 C CA . ALA A 1 101 ? -11.134 -1.143 16.765 1.00 97.56 101 ALA A CA 1
ATOM 812 C C . ALA A 1 101 ? -10.357 -1.268 15.448 1.00 97.56 101 ALA A C 1
ATOM 814 O O . ALA A 1 101 ? -9.978 -0.256 14.860 1.00 97.56 101 ALA A O 1
ATOM 815 N N . CYS A 1 102 ? -10.115 -2.505 15.006 1.00 95.69 102 CYS A N 1
ATOM 816 C CA . CYS A 1 102 ? -9.365 -2.836 13.801 1.00 95.69 102 CYS A CA 1
ATOM 817 C C . CYS A 1 102 ? -9.959 -4.070 13.116 1.00 95.69 102 CYS A C 1
ATOM 819 O O . CYS A 1 102 ? -10.309 -5.050 13.773 1.00 95.69 102 CYS A O 1
ATOM 821 N N . LEU A 1 103 ? -9.999 -4.030 11.790 1.00 94.69 103 LEU A N 1
ATOM 822 C CA . LEU A 1 103 ? -10.273 -5.160 10.918 1.00 94.69 103 LEU A CA 1
ATOM 823 C C . LEU A 1 103 ? -9.283 -5.098 9.762 1.00 94.69 103 LEU A C 1
ATOM 825 O O . LEU A 1 103 ? -9.220 -4.092 9.055 1.00 94.69 103 LEU A O 1
ATOM 829 N N . GLY A 1 104 ? -8.519 -6.159 9.559 1.00 90.56 104 GLY A N 1
ATOM 830 C CA . GLY A 1 104 ? -7.553 -6.221 8.468 1.00 90.56 104 GLY A CA 1
ATOM 831 C C . GLY A 1 104 ? -7.385 -7.634 7.956 1.00 90.56 104 GLY A C 1
ATOM 832 O O . GLY A 1 104 ? -7.979 -8.577 8.483 1.00 90.56 104 GLY A O 1
ATOM 833 N N . ASN A 1 105 ? -6.562 -7.796 6.929 1.00 84.50 105 ASN A N 1
ATOM 834 C CA . ASN A 1 105 ? -6.174 -9.134 6.511 1.00 84.50 105 ASN A CA 1
ATOM 835 C C . ASN A 1 105 ? -5.385 -9.823 7.623 1.00 84.50 105 ASN A C 1
ATOM 837 O O . ASN A 1 105 ? -4.710 -9.182 8.442 1.00 84.50 105 ASN A O 1
ATOM 841 N N . ALA A 1 106 ? -5.484 -11.151 7.653 1.00 71.44 106 ALA A N 1
ATOM 842 C CA . ALA A 1 106 ? -4.630 -11.938 8.515 1.00 71.44 106 ALA A CA 1
ATOM 843 C C . ALA A 1 106 ? -3.167 -11.520 8.272 1.00 71.44 106 ALA A C 1
ATOM 845 O O . ALA A 1 106 ? -2.772 -11.202 7.148 1.00 71.44 106 ALA A O 1
ATOM 846 N N . ALA A 1 107 ? -2.365 -11.529 9.333 1.00 59.22 107 ALA A N 1
ATOM 847 C CA . ALA A 1 107 ? -0.939 -11.243 9.256 1.00 59.22 107 ALA A 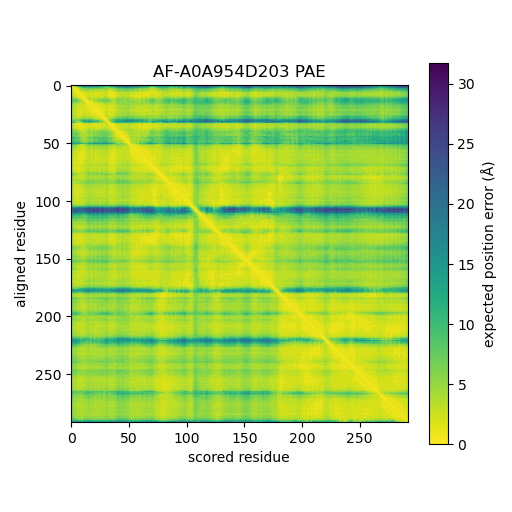CA 1
ATOM 848 C C . ALA A 1 107 ? -0.055 -12.507 9.133 1.00 59.22 107 ALA A C 1
ATOM 850 O O . ALA A 1 107 ? 1.041 -12.478 9.695 1.00 59.22 107 ALA A O 1
ATOM 851 N N . PRO A 1 108 ? -0.460 -13.634 8.492 1.00 46.91 108 PRO A N 1
ATOM 852 C CA . PRO A 1 108 ? 0.364 -14.825 8.531 1.00 46.91 108 PRO A CA 1
ATOM 853 C C . PRO A 1 108 ? 1.636 -14.547 7.733 1.00 46.91 108 PRO A C 1
ATOM 855 O O . PRO A 1 108 ? 1.591 -14.109 6.582 1.00 46.91 108 PRO A O 1
ATOM 858 N N . GLY A 1 109 ? 2.784 -14.778 8.361 1.00 49.12 109 GLY A N 1
ATOM 859 C CA . GLY A 1 109 ? 4.060 -14.746 7.656 1.00 49.12 109 GLY A CA 1
ATOM 860 C C . GLY A 1 109 ? 4.572 -13.359 7.263 1.00 49.12 109 GLY A C 1
ATOM 861 O O . GLY A 1 109 ? 5.394 -13.271 6.355 1.00 49.12 109 GLY A O 1
ATOM 862 N N . ALA A 1 110 ? 4.221 -12.284 7.981 1.00 49.06 110 ALA A N 1
ATOM 863 C CA . ALA A 1 110 ? 4.915 -10.987 7.862 1.00 49.06 110 ALA A CA 1
ATOM 864 C C . ALA A 1 110 ? 6.399 -11.030 8.326 1.00 49.06 110 ALA A C 1
ATOM 866 O O . ALA A 1 110 ? 6.981 -9.999 8.659 1.00 49.06 110 ALA A O 1
ATOM 867 N N . GLY A 1 111 ? 7.004 -12.222 8.402 1.00 53.78 111 GLY A N 1
ATOM 868 C CA . GLY A 1 111 ? 8.347 -12.461 8.927 1.00 53.78 111 GLY A CA 1
ATOM 869 C C . GLY A 1 111 ? 8.472 -12.267 10.441 1.00 53.78 111 GLY A C 1
ATOM 870 O O . GLY A 1 111 ? 9.586 -12.198 10.946 1.00 53.78 111 GLY A O 1
ATOM 871 N N . MET A 1 112 ? 7.355 -12.152 11.167 1.00 69.69 112 MET A N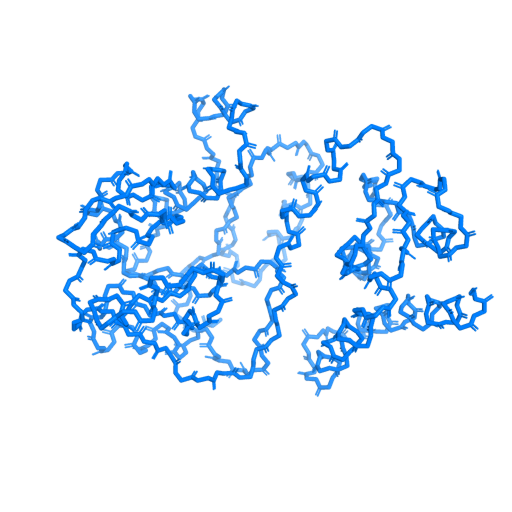 1
ATOM 872 C CA . MET A 1 112 ? 7.329 -11.899 12.608 1.00 69.69 112 MET A CA 1
ATOM 873 C C . MET A 1 112 ? 6.783 -13.120 13.348 1.00 69.69 112 MET A C 1
ATOM 875 O O . MET A 1 112 ? 5.587 -13.222 13.572 1.00 69.69 112 MET A O 1
ATOM 879 N N . GLU A 1 113 ? 7.662 -14.039 13.753 1.00 73.75 113 GLU A N 1
ATOM 880 C CA . GLU A 1 113 ? 7.300 -15.314 14.407 1.00 73.75 113 GLU A CA 1
ATOM 881 C C . GLU A 1 113 ? 6.348 -15.159 15.607 1.00 73.75 113 GLU A C 1
ATOM 883 O O . GLU A 1 113 ? 5.543 -16.042 15.896 1.00 73.75 113 GLU A O 1
ATOM 888 N N . TRP A 1 114 ? 6.389 -14.013 16.292 1.00 80.88 114 TRP A N 1
ATOM 889 C CA . TRP A 1 114 ? 5.529 -13.745 17.441 1.00 80.88 114 TRP A CA 1
ATOM 890 C C . TRP A 1 114 ? 4.039 -13.620 17.085 1.00 80.88 114 TRP A C 1
ATOM 892 O O . TRP A 1 114 ? 3.205 -13.812 17.967 1.00 80.88 114 TRP A O 1
ATOM 902 N N . THR A 1 115 ? 3.662 -13.361 15.826 1.00 78.75 115 THR A N 1
ATOM 903 C CA . THR A 1 115 ? 2.242 -13.267 15.423 1.00 78.75 115 THR A CA 1
ATOM 904 C C . THR A 1 115 ? 1.508 -14.607 15.465 1.00 78.75 115 THR A C 1
ATOM 906 O O . THR A 1 115 ? 0.278 -14.626 15.466 1.00 78.75 115 THR A O 1
ATOM 909 N N . GLU A 1 116 ? 2.247 -15.716 15.533 1.00 81.69 116 GLU A N 1
ATOM 910 C CA . GLU A 1 116 ? 1.701 -17.071 15.685 1.00 81.69 116 GLU A CA 1
ATOM 911 C C . GLU A 1 116 ? 1.461 -17.449 17.158 1.00 81.69 116 GLU A C 1
ATOM 913 O O . GLU A 1 116 ? 0.847 -18.474 17.457 1.00 81.69 116 GLU A O 1
ATOM 918 N N . MET A 1 117 ? 1.916 -16.629 18.113 1.00 87.06 117 MET A N 1
ATOM 919 C CA . MET A 1 117 ? 1.668 -16.882 19.532 1.00 87.06 117 MET A CA 1
ATOM 920 C C . MET A 1 117 ? 0.189 -16.632 19.870 1.00 87.06 117 MET A C 1
ATOM 922 O O . MET A 1 117 ? -0.359 -15.609 19.452 1.00 87.06 117 MET A O 1
ATOM 926 N N . PRO A 1 118 ? -0.454 -17.468 20.715 1.00 88.50 118 PRO A N 1
ATOM 927 C CA . PRO A 1 118 ? -1.876 -17.324 21.048 1.00 88.50 118 PRO A CA 1
ATOM 928 C C . PRO A 1 118 ? -2.273 -15.927 21.543 1.00 88.50 118 PRO A C 1
ATOM 930 O O . PRO A 1 118 ? -3.350 -15.435 21.220 1.00 88.50 118 PRO A O 1
ATOM 933 N N . ARG A 1 119 ? -1.378 -15.256 22.282 1.00 88.12 119 ARG A N 1
ATOM 934 C CA . ARG A 1 119 ? -1.578 -13.888 22.784 1.00 88.12 119 ARG A CA 1
ATOM 935 C C . ARG A 1 119 ? -1.723 -12.842 21.678 1.00 88.12 119 ARG A C 1
ATOM 937 O O . ARG A 1 119 ? -2.378 -11.827 21.890 1.00 88.12 119 ARG A O 1
ATOM 944 N N . PHE A 1 120 ? -1.067 -13.056 20.546 1.00 90.12 120 PHE A N 1
ATOM 945 C CA . PHE A 1 120 ? -0.972 -12.100 19.448 1.00 90.12 120 PHE A CA 1
ATOM 946 C C . PHE A 1 120 ? -1.751 -12.548 18.210 1.00 90.12 120 PHE A C 1
ATOM 948 O O . PHE A 1 120 ? -1.761 -11.847 17.201 1.00 90.12 120 PHE A O 1
ATOM 955 N N . ALA A 1 121 ? -2.456 -13.677 18.302 1.00 87.75 121 ALA A N 1
ATOM 956 C CA . ALA A 1 121 ? -3.236 -14.247 17.214 1.00 87.75 121 ALA A CA 1
ATOM 957 C C . ALA A 1 121 ? -4.375 -13.329 16.727 1.00 87.75 121 ALA A C 1
ATOM 959 O O . ALA A 1 121 ? -4.888 -13.527 15.630 1.00 87.75 121 ALA A O 1
ATOM 960 N N . HIS A 1 122 ? -4.774 -12.312 17.496 1.00 90.06 122 HIS A N 1
ATOM 961 C CA . HIS A 1 122 ? -5.752 -11.309 17.061 1.00 90.06 122 HIS A CA 1
ATOM 962 C C . HIS A 1 122 ? -5.139 -10.175 16.235 1.00 90.06 122 HIS A C 1
ATOM 964 O O . HIS A 1 122 ? -5.877 -9.471 15.558 1.00 90.06 122 HIS A O 1
ATOM 970 N N . VAL A 1 123 ? -3.817 -9.979 16.265 1.00 91.06 123 VAL A N 1
ATOM 971 C CA . VAL A 1 123 ? -3.154 -8.896 15.524 1.00 91.06 123 VAL A CA 1
ATOM 972 C C . VAL A 1 123 ? -3.324 -9.109 14.017 1.00 91.06 123 VAL A C 1
ATOM 974 O O . VAL A 1 123 ? -3.217 -10.235 13.508 1.00 91.06 123 VAL A O 1
ATOM 977 N N . VA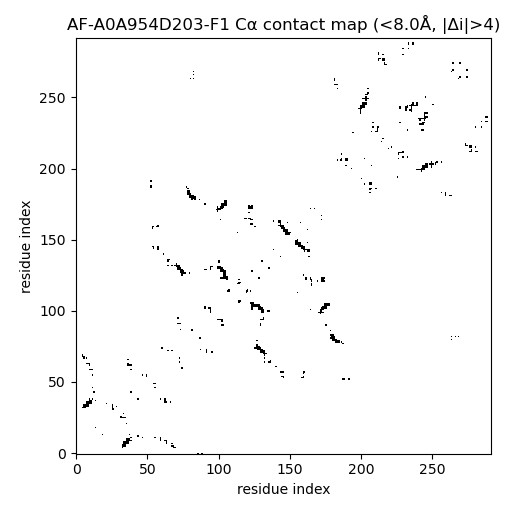L A 1 124 ? -3.602 -8.012 13.310 1.00 90.56 124 VAL A N 1
ATOM 978 C CA . VAL A 1 124 ? -3.868 -7.990 11.869 1.00 90.56 124 VAL A CA 1
ATOM 979 C C . VAL A 1 124 ? -2.877 -7.116 11.123 1.00 90.56 124 VAL A C 1
ATOM 981 O O . VAL A 1 124 ? -2.217 -6.240 11.688 1.00 90.56 124 VAL A O 1
ATOM 984 N N . ALA A 1 125 ? -2.747 -7.385 9.830 1.00 86.12 125 ALA A N 1
ATOM 985 C CA . ALA A 1 125 ? -1.777 -6.698 9.007 1.00 86.12 125 ALA A CA 1
ATOM 986 C C . ALA A 1 125 ? -2.208 -5.261 8.676 1.00 86.12 125 ALA A C 1
ATOM 988 O O . ALA A 1 125 ? -3.379 -4.900 8.757 1.00 86.12 125 ALA A O 1
ATOM 989 N N . LEU A 1 126 ? -1.231 -4.441 8.288 1.00 85.38 126 LEU A N 1
ATOM 990 C CA . LEU A 1 126 ? -1.419 -3.004 8.050 1.00 85.38 126 LEU A CA 1
ATOM 991 C C . LEU A 1 126 ? -1.680 -2.646 6.587 1.00 85.38 126 LEU A C 1
ATOM 993 O O . LEU A 1 126 ? -2.072 -1.521 6.310 1.00 85.38 126 LEU A O 1
ATOM 997 N N . TRP A 1 127 ? -1.410 -3.568 5.662 1.00 81.75 127 TRP A N 1
ATOM 998 C CA . TRP A 1 127 ? -1.452 -3.312 4.220 1.00 81.75 127 TRP A CA 1
ATOM 999 C C . TRP A 1 127 ? -2.877 -3.146 3.672 1.00 81.75 127 TRP A C 1
ATOM 1001 O O . TRP A 1 127 ? -3.076 -2.523 2.639 1.00 81.75 127 TRP A O 1
ATOM 1011 N N . GLU A 1 128 ? -3.877 -3.636 4.399 1.00 85.88 128 GLU A N 1
ATOM 1012 C CA . GLU A 1 128 ? -5.268 -3.239 4.217 1.00 85.88 128 GLU A CA 1
ATOM 1013 C C . GLU A 1 128 ? -5.951 -3.271 5.586 1.00 85.88 128 GLU A C 1
ATOM 1015 O O . GLU A 1 128 ? -6.378 -4.329 6.061 1.00 85.88 128 GLU A O 1
ATOM 1020 N N . LEU A 1 129 ? -5.969 -2.123 6.263 1.00 90.94 129 LEU A N 1
ATOM 1021 C CA . LEU A 1 129 ? -6.448 -2.003 7.639 1.00 90.94 129 LEU A CA 1
ATOM 1022 C C . LEU A 1 129 ? -7.602 -1.011 7.716 1.00 90.94 129 LEU A C 1
ATOM 1024 O O . LEU A 1 129 ? -7.424 0.194 7.548 1.00 90.94 129 LEU A O 1
ATOM 1028 N N . THR A 1 130 ? -8.777 -1.509 8.075 1.00 95.44 130 THR A N 1
ATOM 1029 C CA . THR A 1 130 ? -9.888 -0.671 8.520 1.00 95.44 130 THR A CA 1
ATOM 1030 C C . THR A 1 130 ? -9.796 -0.467 10.021 1.00 95.44 130 THR A C 1
ATOM 1032 O O . THR A 1 130 ? -9.692 -1.432 10.773 1.00 95.44 130 THR A O 1
ATOM 1035 N N . PHE A 1 131 ? -9.884 0.776 10.482 1.00 97.12 131 PHE A N 1
ATOM 1036 C CA . PHE A 1 131 ? -9.848 1.086 11.908 1.00 97.12 131 PHE A CA 1
ATOM 1037 C C . PHE A 1 131 ? -10.854 2.163 12.300 1.00 97.12 131 PHE A C 1
ATOM 1039 O O . PHE A 1 131 ? -11.164 3.079 11.531 1.00 97.12 131 PHE A O 1
ATOM 1046 N N . GLU A 1 132 ? -11.341 2.066 13.533 1.00 98.00 132 GLU A N 1
ATOM 1047 C CA . GLU A 1 132 ? -12.147 3.106 14.163 1.00 98.00 132 GLU A CA 1
ATOM 1048 C C . GLU A 1 132 ? -11.263 4.322 14.486 1.00 98.00 132 GLU A C 1
ATOM 1050 O O . GLU A 1 132 ? -10.218 4.214 15.137 1.00 98.00 132 GLU A O 1
ATOM 1055 N N . LEU A 1 133 ? -11.690 5.514 14.062 1.00 97.56 133 LEU A N 1
ATOM 1056 C CA . LEU A 1 133 ? -10.920 6.742 14.267 1.00 97.56 133 LEU A CA 1
ATOM 1057 C C . LEU A 1 133 ? -10.849 7.154 15.739 1.00 97.56 133 LEU A C 1
ATOM 1059 O O . LEU A 1 133 ? -9.840 7.722 16.152 1.00 97.56 133 LEU A O 1
ATOM 1063 N N . ALA A 1 134 ? -11.878 6.859 16.539 1.00 97.81 134 ALA A N 1
ATOM 1064 C CA . ALA A 1 134 ? -11.853 7.121 17.977 1.00 97.81 134 ALA A CA 1
ATOM 1065 C C . ALA A 1 134 ? -10.786 6.270 18.682 1.00 97.81 134 ALA A C 1
ATOM 1067 O O . ALA A 1 134 ? -9.978 6.814 19.434 1.00 97.81 134 ALA A O 1
ATOM 1068 N N . TRP A 1 135 ? -10.715 4.968 18.374 1.00 97.50 135 TRP A N 1
ATOM 1069 C CA . TRP A 1 135 ? -9.649 4.094 18.868 1.00 97.50 135 TRP A CA 1
ATOM 1070 C C . TRP A 1 135 ? -8.268 4.605 18.450 1.00 97.50 135 TRP A C 1
ATOM 1072 O O . TRP A 1 135 ? -7.411 4.790 19.313 1.00 97.50 135 TRP A O 1
ATOM 1082 N N . MET A 1 136 ? -8.076 4.894 17.157 1.00 96.19 136 MET A N 1
ATOM 1083 C CA . MET A 1 136 ? -6.800 5.354 16.595 1.00 96.19 136 MET A CA 1
ATOM 1084 C C . MET A 1 136 ? -6.305 6.642 17.269 1.00 96.19 136 MET A C 1
ATOM 1086 O O . MET A 1 136 ? -5.134 6.754 17.619 1.00 96.19 136 MET A O 1
ATOM 1090 N N . ARG A 1 137 ? -7.204 7.607 17.496 1.00 96.56 137 ARG A N 1
ATOM 1091 C CA . ARG A 1 137 ? -6.893 8.886 18.163 1.00 96.56 137 ARG A CA 1
ATOM 1092 C C . ARG A 1 137 ? -6.720 8.759 19.673 1.00 96.56 137 ARG A C 1
ATOM 1094 O O . ARG A 1 137 ? -6.072 9.609 20.274 1.00 96.56 137 ARG A O 1
ATOM 1101 N N . GLY A 1 138 ? -7.309 7.731 20.279 1.00 96.50 138 GLY A N 1
ATOM 1102 C CA . GLY A 1 138 ? -7.145 7.418 21.695 1.00 96.50 138 GLY A CA 1
ATOM 1103 C C . GLY A 1 138 ? -5.803 6.762 22.024 1.00 96.50 138 GLY A C 1
ATOM 1104 O O . GLY A 1 138 ? -5.420 6.728 23.193 1.00 96.50 138 GLY A O 1
ATOM 1105 N N . GLN A 1 139 ? -5.072 6.253 21.025 1.00 95.56 139 GLN A N 1
ATOM 1106 C CA . GLN A 1 139 ? -3.746 5.682 21.242 1.00 95.56 139 GLN A CA 1
ATOM 1107 C C . GLN A 1 139 ? -2.687 6.782 21.407 1.00 95.56 139 GLN A C 1
ATOM 1109 O O . GLN A 1 139 ? -2.650 7.730 20.617 1.00 95.56 139 GLN A O 1
ATOM 1114 N N . PRO A 1 140 ? -1.749 6.646 22.362 1.00 92.81 140 PRO A N 1
ATOM 1115 C CA . PRO A 1 140 ? -0.561 7.488 22.388 1.00 92.81 140 PRO A CA 1
ATOM 1116 C C . PRO A 1 140 ? 0.213 7.351 21.064 1.00 92.81 140 PRO A C 1
ATOM 1118 O O . PRO A 1 140 ? 0.481 6.219 20.650 1.00 92.81 140 PRO A O 1
ATOM 1121 N N . PRO A 1 141 ? 0.655 8.449 20.417 1.00 89.12 141 PRO A N 1
ATOM 1122 C CA . PRO A 1 141 ? 1.389 8.365 19.150 1.00 89.12 141 PRO A CA 1
ATOM 1123 C C . PRO A 1 141 ? 2.618 7.445 19.207 1.00 89.12 141 PRO A C 1
ATOM 1125 O O . PRO A 1 141 ? 2.921 6.745 18.246 1.00 89.12 141 PRO A O 1
ATOM 1128 N N . ASP A 1 142 ? 3.291 7.391 20.357 1.00 88.25 142 ASP A N 1
ATOM 1129 C CA . ASP A 1 142 ? 4.469 6.550 20.598 1.00 88.25 142 ASP A CA 1
ATOM 1130 C C . ASP A 1 142 ? 4.149 5.044 20.726 1.00 88.25 142 ASP A C 1
ATOM 1132 O O . ASP A 1 142 ? 5.021 4.200 20.520 1.00 88.25 142 ASP A O 1
ATOM 1136 N N . ALA A 1 143 ? 2.895 4.681 21.022 1.00 89.25 143 ALA A N 1
ATOM 1137 C CA . ALA A 1 143 ? 2.421 3.292 20.972 1.00 89.25 143 ALA A CA 1
ATOM 1138 C C . ALA A 1 143 ? 2.122 2.832 19.533 1.00 89.25 143 ALA A C 1
ATOM 1140 O O . ALA A 1 143 ? 2.040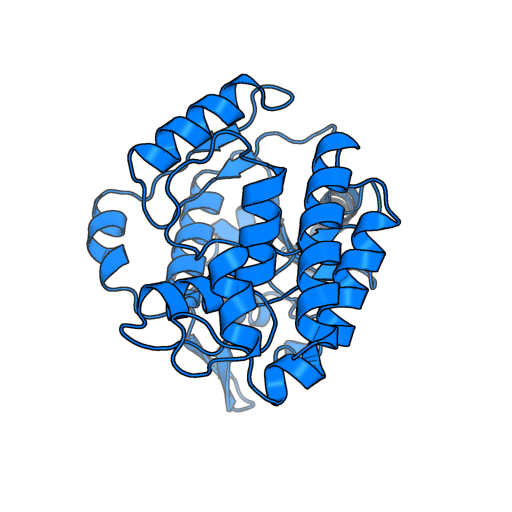 1.634 19.265 1.00 89.25 143 ALA A O 1
ATOM 1141 N N . MET A 1 144 ? 1.977 3.788 18.614 1.00 92.19 144 MET A N 1
ATOM 1142 C CA . MET A 1 144 ? 1.735 3.554 17.192 1.00 92.19 144 MET A CA 1
ATOM 1143 C C . MET A 1 144 ? 3.027 3.539 16.370 1.00 92.19 144 MET A C 1
ATOM 1145 O O . MET A 1 144 ? 3.003 3.109 15.219 1.00 92.19 144 MET A O 1
ATOM 1149 N N . ARG A 1 145 ? 4.141 4.015 16.934 1.00 92.94 145 ARG A N 1
ATOM 1150 C CA . ARG A 1 145 ? 5.449 4.097 16.274 1.00 92.94 145 ARG A CA 1
ATOM 1151 C C . ARG A 1 145 ? 6.137 2.721 16.235 1.00 92.94 145 ARG A C 1
ATOM 1153 O O . ARG A 1 145 ? 6.034 2.002 17.226 1.00 92.94 145 ARG A O 1
ATOM 1160 N N . PRO A 1 146 ? 6.878 2.367 15.163 1.00 91.31 146 PRO A N 1
ATOM 1161 C CA . PRO A 1 146 ? 7.675 1.142 15.129 1.00 91.31 146 PRO A CA 1
ATOM 1162 C C . PRO A 1 146 ? 8.687 1.093 16.276 1.00 91.31 146 PRO A C 1
ATOM 1164 O O . PRO A 1 146 ? 9.476 2.029 16.443 1.00 91.31 146 PRO A O 1
ATOM 1167 N N . ARG A 1 147 ? 8.646 0.032 17.089 1.00 91.94 147 ARG A N 1
ATOM 1168 C CA . ARG A 1 147 ? 9.476 -0.094 18.299 1.00 91.94 147 ARG A CA 1
ATOM 1169 C C . ARG A 1 147 ? 9.459 -1.499 18.884 1.00 91.94 147 ARG A C 1
ATOM 1171 O O . ARG A 1 147 ? 8.613 -2.325 18.555 1.00 91.94 147 ARG A O 1
ATOM 1178 N N . LYS A 1 148 ? 10.342 -1.722 19.860 1.00 93.12 148 LYS A N 1
ATOM 1179 C CA . LYS A 1 148 ? 10.236 -2.865 20.768 1.00 93.12 148 LYS A CA 1
ATOM 1180 C C . LYS A 1 148 ? 9.133 -2.656 21.811 1.00 93.12 148 LYS A C 1
ATOM 1182 O O . LYS A 1 148 ? 8.947 -1.537 22.305 1.00 93.12 148 LYS A O 1
ATOM 1187 N N . GLY A 1 149 ? 8.431 -3.735 22.140 1.00 91.56 149 GLY A N 1
ATOM 1188 C CA . GLY A 1 149 ? 7.457 -3.805 23.224 1.00 91.56 149 GLY A CA 1
ATOM 1189 C C . GLY A 1 149 ? 7.709 -5.023 24.106 1.00 91.56 149 GLY A C 1
ATOM 1190 O O . GLY A 1 149 ? 7.963 -6.110 23.590 1.00 91.56 149 GLY A O 1
ATOM 1191 N N . ASP A 1 150 ? 7.628 -4.819 25.419 1.00 93.81 150 ASP A N 1
ATOM 1192 C CA . ASP A 1 150 ? 7.847 -5.862 26.418 1.00 93.81 150 ASP A CA 1
ATOM 1193 C C . ASP A 1 150 ? 6.529 -6.512 26.838 1.00 93.81 150 ASP A C 1
ATOM 1195 O O . ASP A 1 150 ? 5.542 -5.830 27.141 1.00 93.81 150 ASP A O 1
ATOM 1199 N N . PHE A 1 151 ? 6.544 -7.840 26.865 1.00 92.06 151 PHE A N 1
ATOM 1200 C CA . PHE A 1 151 ? 5.468 -8.712 27.315 1.00 92.06 151 PHE A CA 1
ATOM 1201 C C . PHE A 1 151 ? 6.057 -9.834 28.191 1.00 92.06 151 PHE A C 1
ATOM 1203 O O . PHE A 1 151 ? 7.266 -10.067 28.142 1.00 92.06 151 PHE A O 1
ATOM 1210 N N . PRO A 1 152 ? 5.245 -10.544 28.998 1.00 92.69 152 PRO A N 1
ATOM 1211 C CA . PRO A 1 152 ? 5.731 -11.666 29.809 1.00 92.69 152 PRO A CA 1
ATOM 1212 C C . PRO A 1 152 ? 6.488 -12.738 29.011 1.00 92.69 152 PRO A C 1
ATOM 1214 O O . PRO A 1 152 ? 7.406 -13.363 29.530 1.00 92.69 152 PRO A O 1
ATOM 1217 N N . GLU A 1 153 ? 6.113 -12.933 27.747 1.00 90.19 153 GLU A N 1
ATOM 1218 C CA . GLU A 1 153 ? 6.700 -13.905 26.826 1.00 90.19 153 GLU A CA 1
ATOM 1219 C C . GLU A 1 153 ? 8.028 -13.425 26.207 1.00 90.19 153 GLU A C 1
ATOM 1221 O O . GLU A 1 153 ? 8.753 -14.224 25.617 1.00 90.19 153 GLU A O 1
ATOM 1226 N N . GLY A 1 154 ? 8.357 -12.134 26.332 1.00 92.69 154 GLY A N 1
ATOM 1227 C CA . GLY A 1 154 ? 9.593 -11.546 25.822 1.00 92.69 154 GLY A CA 1
ATOM 1228 C C . GLY A 1 154 ? 9.434 -10.134 25.257 1.00 92.69 154 GLY A C 1
ATOM 1229 O O . GLY A 1 154 ? 8.385 -9.493 25.353 1.00 92.69 154 GLY A O 1
ATOM 1230 N N . THR A 1 155 ? 10.512 -9.652 24.643 1.00 93.50 155 THR A N 1
ATOM 1231 C CA . THR A 1 155 ? 10.558 -8.359 23.955 1.00 93.50 155 THR A CA 1
ATOM 1232 C C . THR A 1 155 ? 10.475 -8.573 22.449 1.00 93.50 155 THR A C 1
ATOM 1234 O O . THR A 1 155 ? 11.362 -9.190 21.858 1.00 93.50 155 THR A O 1
ATOM 1237 N N . PHE A 1 156 ? 9.461 -7.995 21.806 1.00 91.62 156 PHE A N 1
ATOM 1238 C CA . PHE A 1 156 ? 9.213 -8.171 20.371 1.00 91.62 156 PHE A CA 1
ATOM 1239 C C . PHE A 1 156 ? 9.302 -6.844 19.621 1.00 91.62 156 PHE A C 1
ATOM 1241 O O . PHE A 1 156 ? 8.998 -5.789 20.180 1.00 91.62 156 PHE A O 1
ATOM 1248 N N . TRP A 1 157 ? 9.732 -6.883 18.358 1.00 90.25 157 TRP A N 1
ATOM 1249 C CA . TRP A 1 157 ? 9.655 -5.731 17.458 1.00 90.25 157 TRP A CA 1
ATOM 1250 C C . TRP A 1 157 ? 8.258 -5.643 16.848 1.00 90.25 157 TRP A C 1
ATOM 1252 O O . TRP A 1 157 ? 7.761 -6.622 16.293 1.00 90.25 157 TRP A O 1
ATOM 1262 N N . PHE A 1 158 ? 7.655 -4.461 16.931 1.00 89.56 158 PHE A N 1
ATOM 1263 C CA . PHE A 1 158 ? 6.351 -4.153 16.367 1.00 89.56 158 PHE A CA 1
ATOM 1264 C C . PHE A 1 158 ? 6.506 -3.083 15.289 1.00 89.56 158 PHE A C 1
ATOM 1266 O O . PHE A 1 158 ? 7.071 -2.017 15.541 1.00 89.56 158 PHE A O 1
ATOM 1273 N N . GLU A 1 159 ? 5.957 -3.357 14.108 1.00 89.19 159 GLU A N 1
ATOM 1274 C CA . GLU A 1 159 ? 5.710 -2.341 13.084 1.00 89.19 159 GLU A CA 1
ATOM 1275 C C . GLU A 1 159 ? 4.612 -1.361 13.529 1.00 89.19 159 GLU A C 1
ATOM 1277 O O . GLU A 1 159 ? 3.968 -1.526 14.572 1.00 89.19 159 GLU A O 1
ATOM 1282 N N . THR A 1 160 ? 4.396 -0.323 12.720 1.00 90.38 160 THR A N 1
ATOM 1283 C CA . THR A 1 160 ? 3.415 0.740 12.966 1.00 90.38 160 THR A CA 1
ATOM 1284 C C . THR A 1 160 ? 2.069 0.192 13.458 1.00 90.38 160 THR A C 1
ATOM 1286 O O . THR A 1 160 ? 1.479 -0.689 12.851 1.00 90.38 160 THR A O 1
ATOM 1289 N N . SER A 1 161 ? 1.535 0.726 14.554 1.00 91.88 161 SER A N 1
ATOM 1290 C CA . SER A 1 161 ? 0.276 0.303 15.202 1.00 91.88 161 SER A CA 1
ATOM 1291 C C . SER A 1 161 ? 0.212 -1.113 15.792 1.00 91.88 161 SER A C 1
ATOM 1293 O O . SER A 1 161 ? -0.666 -1.354 16.619 1.00 91.88 161 SER A O 1
ATOM 1295 N N . LEU A 1 162 ? 1.112 -2.045 15.451 1.00 92.62 162 LEU A N 1
ATOM 1296 C CA . LEU A 1 162 ? 0.981 -3.442 15.892 1.00 92.62 162 LEU A CA 1
ATOM 1297 C C . LEU A 1 162 ? 1.106 -3.589 17.414 1.00 92.62 162 LEU A C 1
ATOM 1299 O O . LEU A 1 162 ? 0.435 -4.433 18.000 1.00 92.62 162 LEU A O 1
ATOM 1303 N N . LEU A 1 163 ? 1.895 -2.739 18.079 1.00 93.00 163 LEU A N 1
ATOM 1304 C CA . LEU A 1 163 ? 1.961 -2.723 19.545 1.00 93.00 163 LEU A CA 1
ATOM 1305 C C . LEU A 1 163 ? 0.635 -2.260 20.170 1.00 93.00 163 LEU A C 1
ATOM 1307 O O . LEU A 1 163 ? 0.183 -2.829 21.164 1.00 93.00 163 LEU A O 1
ATOM 1311 N N . ALA A 1 164 ? -0.001 -1.239 19.592 1.00 94.94 164 ALA A N 1
ATOM 1312 C CA . ALA A 1 164 ? -1.316 -0.781 20.033 1.00 94.94 164 ALA A CA 1
ATOM 1313 C C . ALA A 1 164 ? -2.390 -1.855 19.796 1.00 94.94 164 ALA A C 1
ATOM 1315 O O . ALA A 1 164 ? -3.229 -2.087 20.668 1.00 94.94 164 ALA A O 1
ATOM 1316 N N . GLN A 1 165 ? -2.322 -2.576 18.672 1.00 94.56 165 GLN A N 1
ATOM 1317 C CA . GLN A 1 165 ? -3.187 -3.729 18.411 1.00 94.56 165 GLN A CA 1
ATOM 1318 C C . GLN A 1 165 ? -2.971 -4.846 19.441 1.00 94.56 165 GLN A C 1
ATOM 1320 O O . GLN A 1 165 ? -3.925 -5.316 20.056 1.00 94.56 165 GLN A O 1
ATOM 1325 N N . ALA A 1 166 ? -1.717 -5.213 19.714 1.00 93.00 166 ALA A N 1
ATOM 1326 C CA . ALA A 1 166 ? -1.369 -6.246 20.690 1.00 93.00 166 ALA A CA 1
ATOM 1327 C C . ALA A 1 166 ? -1.855 -5.925 22.117 1.00 93.00 166 ALA A C 1
ATOM 1329 O O . ALA A 1 166 ? -2.089 -6.833 22.914 1.00 93.00 166 ALA A O 1
ATOM 1330 N N . ARG A 1 167 ? -2.016 -4.638 22.448 1.00 94.00 167 ARG A N 1
ATOM 1331 C CA . ARG A 1 167 ? -2.551 -4.159 23.736 1.00 94.00 167 ARG A CA 1
ATOM 1332 C C . ARG A 1 167 ? -4.064 -3.944 23.741 1.00 94.00 167 ARG A C 1
ATOM 1334 O O . ARG A 1 167 ? -4.648 -3.786 24.809 1.00 94.00 167 ARG A O 1
ATOM 1341 N N . THR A 1 168 ? -4.695 -3.917 22.575 1.00 95.62 168 THR A N 1
ATOM 1342 C CA . THR A 1 168 ? -6.147 -3.787 22.447 1.00 95.62 168 THR A CA 1
ATOM 1343 C C . THR A 1 168 ? -6.803 -5.134 22.776 1.00 95.62 168 THR A C 1
ATOM 1345 O O . THR A 1 168 ? -6.258 -6.171 22.392 1.00 95.62 168 THR A O 1
ATOM 1348 N N . PRO A 1 169 ? -7.959 -5.161 23.476 1.00 96.12 169 PRO A N 1
ATOM 1349 C CA . PRO A 1 169 ? -8.665 -6.408 23.757 1.00 96.12 169 PRO A CA 1
ATOM 1350 C C . PRO A 1 169 ? -8.907 -7.223 22.484 1.00 96.12 169 PRO A C 1
ATOM 1352 O O . PRO A 1 169 ? -9.405 -6.680 21.501 1.00 96.12 169 PRO A O 1
ATOM 1355 N N . ALA A 1 170 ? -8.610 -8.524 22.512 1.00 95.00 170 ALA A N 1
ATOM 1356 C CA . ALA A 1 170 ? -8.703 -9.381 21.327 1.00 95.00 170 ALA A CA 1
ATOM 1357 C C . ALA A 1 170 ? -10.093 -9.346 20.668 1.00 95.00 170 ALA A C 1
ATOM 1359 O O . ALA A 1 170 ? -10.187 -9.285 19.454 1.00 95.00 170 ALA A O 1
ATOM 1360 N N . ALA A 1 171 ? -11.175 -9.256 21.450 1.00 96.62 171 ALA A N 1
ATOM 1361 C CA . ALA A 1 171 ? -12.545 -9.152 20.931 1.00 96.62 171 ALA A CA 1
ATOM 1362 C C . ALA A 1 171 ? -12.831 -7.875 20.106 1.00 96.62 171 ALA A C 1
ATOM 1364 O O . ALA A 1 171 ? -13.871 -7.780 19.460 1.00 96.62 171 ALA A O 1
ATOM 1365 N N . ARG A 1 172 ? -11.939 -6.877 20.150 1.00 97.62 172 ARG A N 1
ATOM 1366 C CA . ARG A 1 172 ? -12.032 -5.615 19.402 1.00 97.62 172 ARG A CA 1
ATOM 1367 C C . ARG A 1 172 ? -11.195 -5.625 18.123 1.00 97.62 172 ARG A C 1
ATOM 1369 O O . ARG A 1 172 ? -11.203 -4.621 17.416 1.00 97.62 172 ARG A O 1
ATOM 1376 N N . ILE A 1 173 ? -10.467 -6.697 17.832 1.00 96.00 173 ILE A N 1
ATOM 1377 C CA . ILE A 1 173 ? -9.689 -6.832 16.603 1.00 96.00 173 ILE A CA 1
ATOM 1378 C C . ILE A 1 173 ? -10.087 -8.133 15.939 1.00 96.00 173 ILE A C 1
ATOM 1380 O O . ILE A 1 173 ? -10.158 -9.167 16.595 1.00 96.00 173 ILE A O 1
ATOM 1384 N N . ASP A 1 174 ? -10.335 -8.083 14.638 1.00 92.88 174 ASP A N 1
ATOM 1385 C CA . ASP A 1 174 ? -10.581 -9.305 13.894 1.00 92.88 174 ASP A CA 1
ATOM 1386 C C . ASP A 1 174 ? -9.900 -9.300 12.534 1.00 92.88 174 ASP A C 1
ATOM 1388 O O . ASP A 1 174 ? -9.475 -8.264 12.016 1.00 92.88 174 ASP A O 1
ATOM 1392 N N . ARG A 1 175 ? -9.810 -10.495 11.963 1.00 89.00 175 ARG A N 1
ATOM 1393 C CA . ARG A 1 175 ? -9.311 -10.757 10.625 1.00 89.00 175 ARG A CA 1
ATOM 1394 C C . ARG A 1 175 ? -10.485 -10.810 9.667 1.00 89.00 175 ARG A C 1
ATOM 1396 O O . ARG A 1 175 ? -11.478 -11.492 9.910 1.00 89.00 175 ARG A O 1
ATOM 1403 N N . HIS A 1 176 ? -10.357 -10.119 8.545 1.00 84.19 176 HIS A N 1
ATOM 1404 C CA . HIS A 1 176 ? -11.244 -10.375 7.427 1.00 84.19 176 HIS A CA 1
ATOM 1405 C C . HIS A 1 176 ? -10.927 -11.772 6.862 1.00 84.19 176 HIS A C 1
ATOM 1407 O O . HIS A 1 176 ? -9.747 -12.142 6.800 1.00 84.19 176 HIS A O 1
ATOM 1413 N N . PRO A 1 177 ? -11.941 -12.558 6.450 1.00 79.31 177 PRO A N 1
ATOM 1414 C CA . PRO A 1 177 ? -11.717 -13.792 5.707 1.00 79.31 177 PRO A CA 1
ATOM 1415 C C . PRO A 1 177 ? -10.775 -13.557 4.518 1.00 79.31 177 PRO A C 1
ATOM 1417 O O . PRO A 1 177 ? -10.768 -12.443 3.982 1.00 79.31 177 PRO A O 1
ATOM 1420 N N . PRO A 1 178 ? -9.996 -14.568 4.088 1.00 70.62 178 PRO A N 1
ATOM 1421 C CA . PRO A 1 178 ? -9.121 -14.433 2.931 1.00 70.62 178 PRO A CA 1
ATOM 1422 C C . PRO A 1 178 ? -9.910 -13.884 1.744 1.00 70.62 178 PRO A C 1
ATOM 1424 O O . PRO A 1 178 ? -10.825 -14.537 1.247 1.00 70.62 178 PRO A O 1
ATOM 1427 N N . ALA A 1 179 ? -9.588 -12.660 1.343 1.00 69.44 179 ALA A N 1
ATOM 1428 C CA . ALA A 1 179 ? -10.190 -12.022 0.189 1.00 69.44 179 ALA A CA 1
ATOM 1429 C C . ALA A 1 179 ? -9.295 -12.222 -1.028 1.00 69.44 179 ALA A C 1
ATOM 1431 O O . ALA A 1 179 ? -8.073 -12.357 -0.895 1.00 69.44 179 ALA A O 1
ATOM 1432 N N . ASP A 1 180 ? -9.896 -12.216 -2.217 1.00 79.44 180 ASP A N 1
ATOM 1433 C CA . ASP A 1 180 ? -9.150 -12.237 -3.471 1.00 79.44 180 ASP A CA 1
ATOM 1434 C C . ASP A 1 180 ? -8.456 -10.874 -3.647 1.00 79.44 180 ASP A C 1
ATOM 1436 O O . ASP A 1 180 ? -9.004 -9.922 -4.202 1.00 79.44 180 ASP A O 1
ATOM 1440 N N . VAL A 1 181 ? -7.254 -10.754 -3.083 1.00 88.00 181 VAL A N 1
ATOM 1441 C CA . VAL A 1 181 ? -6.379 -9.583 -3.198 1.00 88.00 181 VAL A CA 1
ATOM 1442 C C . VAL A 1 181 ? -5.073 -9.967 -3.886 1.00 88.00 181 VAL A C 1
ATOM 1444 O O . VAL A 1 181 ? -4.622 -11.120 -3.847 1.00 88.00 181 VAL A O 1
ATOM 1447 N N . VAL A 1 182 ? -4.452 -8.980 -4.521 1.00 90.88 182 VAL A N 1
ATOM 1448 C CA . VAL A 1 182 ? -3.091 -9.054 -5.055 1.00 90.88 182 VAL A CA 1
ATOM 1449 C C . VAL A 1 182 ? -2.279 -7.971 -4.368 1.00 90.88 182 VAL A C 1
ATOM 1451 O O . VAL A 1 182 ? -2.586 -6.794 -4.511 1.00 90.88 182 VAL A O 1
ATOM 1454 N N . HIS A 1 183 ? -1.242 -8.363 -3.633 1.00 90.38 183 HIS A N 1
ATOM 1455 C CA . HIS A 1 183 ? -0.327 -7.441 -2.962 1.00 90.38 183 HIS A CA 1
ATOM 1456 C C . HIS A 1 183 ? 1.089 -7.694 -3.466 1.00 90.38 183 HIS A C 1
ATOM 1458 O O . HIS A 1 183 ? 1.588 -8.817 -3.372 1.00 90.38 183 HIS A O 1
ATOM 1464 N N . PHE A 1 184 ? 1.734 -6.676 -4.038 1.00 91.38 184 PHE A N 1
ATOM 1465 C CA . PHE A 1 184 ? 3.120 -6.813 -4.510 1.00 91.38 184 PHE A CA 1
ATOM 1466 C C . PHE A 1 184 ? 4.134 -6.691 -3.372 1.00 91.38 184 PHE A C 1
ATOM 1468 O O . PHE A 1 184 ? 5.201 -7.303 -3.448 1.00 91.38 184 PHE A O 1
ATOM 1475 N N . GLY A 1 185 ? 3.771 -5.984 -2.302 1.00 87.69 185 GLY A N 1
ATOM 1476 C CA . GLY A 1 185 ? 4.510 -5.914 -1.056 1.00 87.69 185 GLY A CA 1
ATOM 1477 C C . GLY A 1 185 ? 5.831 -5.157 -1.170 1.00 87.69 185 GLY A C 1
ATOM 1478 O O . GLY A 1 185 ? 6.698 -5.422 -2.012 1.00 87.69 185 GLY A O 1
ATOM 1479 N N . TRP A 1 186 ? 6.061 -4.258 -0.213 1.00 86.12 186 TRP A N 1
ATOM 1480 C CA . TRP A 1 186 ? 7.316 -3.511 -0.105 1.00 86.12 186 TRP A CA 1
ATOM 1481 C C . TRP A 1 186 ? 7.639 -2.641 -1.333 1.00 86.12 186 TRP A C 1
ATOM 1483 O O . TRP A 1 186 ? 8.785 -2.210 -1.462 1.00 86.12 186 TRP A O 1
ATOM 1493 N N . VAL A 1 187 ? 6.683 -2.322 -2.216 1.00 91.06 187 VAL A N 1
ATOM 1494 C CA . VAL A 1 187 ? 6.949 -1.498 -3.414 1.00 91.06 187 VAL A CA 1
ATOM 1495 C C . VAL A 1 187 ? 7.475 -0.114 -3.035 1.00 91.06 187 VAL A C 1
ATOM 1497 O O . VAL A 1 187 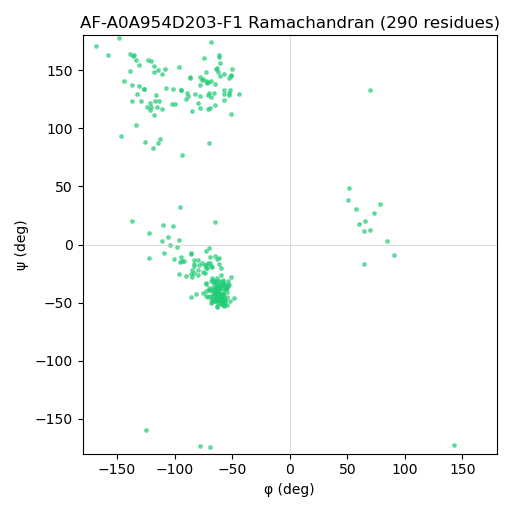? 8.542 0.283 -3.505 1.00 91.06 187 VAL A O 1
ATOM 1500 N N . ILE A 1 188 ? 6.816 0.584 -2.102 1.00 86.19 188 ILE A N 1
ATOM 1501 C CA . ILE A 1 188 ? 7.272 1.902 -1.616 1.00 86.19 188 ILE A CA 1
ATOM 1502 C C . ILE A 1 188 ? 8.628 1.793 -0.901 1.00 86.19 188 ILE A C 1
ATOM 1504 O O . ILE A 1 188 ? 9.505 2.640 -1.079 1.00 86.19 188 ILE A O 1
ATOM 1508 N N . GLY A 1 189 ? 8.824 0.747 -0.092 1.00 85.75 189 GLY A N 1
ATOM 1509 C CA . GLY A 1 189 ? 10.088 0.511 0.609 1.00 85.75 189 GLY A CA 1
ATOM 1510 C C . GLY A 1 189 ? 11.252 0.267 -0.357 1.00 85.75 189 GLY A C 1
ATOM 1511 O O . GLY A 1 189 ? 12.306 0.886 -0.218 1.00 85.75 189 GLY A O 1
ATOM 1512 N N . GLY A 1 190 ? 11.042 -0.578 -1.369 1.00 90.00 190 GLY A N 1
ATOM 1513 C CA . GLY A 1 190 ? 12.002 -0.854 -2.436 1.00 90.00 190 GLY A CA 1
ATOM 1514 C C . GLY A 1 190 ? 12.335 0.398 -3.243 1.00 90.00 190 GLY A C 1
ATOM 1515 O O . GLY A 1 190 ? 13.512 0.695 -3.446 1.00 90.00 190 GLY A O 1
ATOM 1516 N N . TYR A 1 191 ? 11.323 1.193 -3.601 1.00 90.94 191 TYR A N 1
ATOM 1517 C CA . TYR A 1 191 ? 11.525 2.473 -4.278 1.00 90.94 191 TYR A CA 1
ATOM 1518 C C . TYR A 1 191 ? 12.382 3.442 -3.460 1.00 90.94 191 TYR A C 1
ATOM 1520 O O . TYR A 1 191 ? 13.357 3.986 -3.972 1.00 90.94 191 TYR A O 1
ATOM 1528 N N . ARG A 1 192 ? 12.095 3.614 -2.165 1.00 86.81 192 ARG A N 1
ATOM 1529 C CA . ARG A 1 192 ? 12.896 4.490 -1.292 1.00 86.81 192 ARG A CA 1
ATOM 1530 C C . ARG A 1 192 ? 14.344 4.021 -1.161 1.00 86.81 192 ARG A C 1
ATOM 1532 O O . ARG A 1 192 ? 15.253 4.850 -1.107 1.00 86.81 192 ARG A O 1
ATOM 1539 N N . THR A 1 193 ? 14.577 2.711 -1.108 1.00 89.44 193 THR A N 1
ATOM 1540 C CA . THR A 1 193 ? 15.940 2.158 -1.106 1.00 89.44 193 THR A CA 1
ATOM 1541 C C . THR A 1 193 ? 16.647 2.452 -2.429 1.00 89.44 193 THR A C 1
ATOM 1543 O O . THR A 1 193 ? 17.793 2.900 -2.410 1.00 89.44 193 THR A O 1
ATOM 1546 N N . PHE A 1 194 ? 15.954 2.304 -3.561 1.00 93.38 194 PHE A N 1
ATOM 1547 C CA . PHE A 1 194 ? 16.469 2.684 -4.876 1.00 93.38 194 PHE A CA 1
ATOM 1548 C C . PHE A 1 194 ? 16.820 4.178 -4.961 1.00 93.38 194 PHE A C 1
ATOM 1550 O O . PHE A 1 194 ? 17.927 4.516 -5.376 1.00 93.38 194 PHE A O 1
ATOM 1557 N N . GLN A 1 195 ? 15.941 5.078 -4.509 1.00 89.06 195 GLN A N 1
ATOM 1558 C CA . GLN A 1 195 ? 16.199 6.528 -4.517 1.00 89.06 195 GLN A CA 1
ATOM 1559 C C . GLN A 1 195 ? 17.457 6.908 -3.722 1.00 89.06 195 GLN A C 1
ATOM 1561 O O . GLN A 1 195 ? 18.151 7.868 -4.050 1.00 89.06 195 GLN A O 1
ATOM 1566 N N . ARG A 1 196 ? 17.769 6.156 -2.660 1.00 88.31 196 ARG A N 1
ATOM 1567 C CA . ARG A 1 196 ? 18.965 6.371 -1.831 1.00 88.31 196 ARG A CA 1
ATOM 1568 C C . ARG A 1 196 ? 20.220 5.719 -2.410 1.00 88.31 196 ARG A C 1
ATOM 1570 O O . ARG A 1 196 ? 21.325 6.076 -1.995 1.00 88.31 196 ARG A O 1
ATOM 1577 N N . SER A 1 197 ? 20.081 4.760 -3.324 1.00 92.19 197 SER A N 1
ATOM 1578 C CA . SER A 1 197 ? 21.223 4.056 -3.898 1.00 92.19 197 SER A CA 1
ATOM 1579 C C . SER A 1 197 ? 21.985 4.980 -4.852 1.00 92.19 197 SER A C 1
ATOM 1581 O O . SER A 1 197 ? 21.390 5.709 -5.644 1.00 92.19 197 SER A O 1
ATOM 1583 N N . ARG A 1 198 ? 23.321 4.950 -4.821 1.00 91.25 198 ARG A N 1
ATOM 1584 C CA . ARG A 1 198 ? 24.173 5.746 -5.731 1.00 91.25 198 ARG A CA 1
ATOM 1585 C C . ARG A 1 198 ? 24.740 4.950 -6.912 1.00 91.25 198 ARG A C 1
ATOM 1587 O O . ARG A 1 198 ? 25.264 5.553 -7.836 1.00 91.25 198 ARG A O 1
ATOM 1594 N N . GLY A 1 199 ? 24.635 3.622 -6.881 1.00 94.00 199 GLY A N 1
ATOM 1595 C CA . GLY A 1 199 ? 25.161 2.711 -7.904 1.00 94.00 199 GLY A CA 1
ATOM 1596 C C . GLY A 1 199 ? 24.088 1.7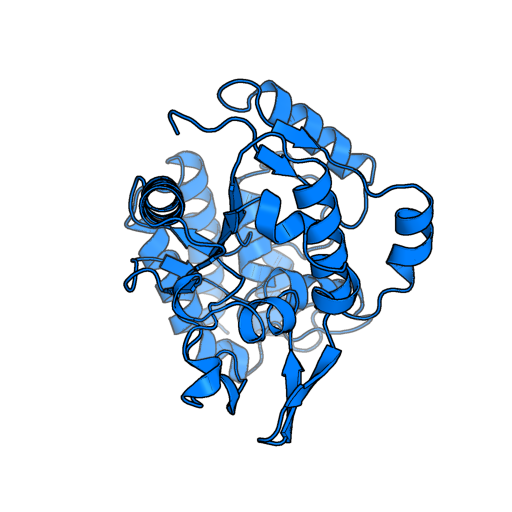72 -8.466 1.00 94.00 199 GLY A C 1
ATOM 1597 O O . GLY A 1 199 ? 22.901 2.085 -8.345 1.00 94.00 199 GLY A O 1
ATOM 1598 N N . PRO A 1 200 ? 24.479 0.641 -9.071 1.00 96.56 200 PRO A N 1
ATOM 1599 C CA . PRO A 1 200 ? 23.543 -0.402 -9.479 1.00 96.56 200 PRO A CA 1
ATOM 1600 C C . PRO A 1 200 ? 22.634 -0.836 -8.323 1.00 96.56 200 PRO A C 1
ATOM 1602 O O . PRO A 1 200 ? 23.055 -0.880 -7.163 1.00 96.56 200 PRO A O 1
ATOM 1605 N N . PHE A 1 201 ? 21.376 -1.123 -8.639 1.00 97.56 201 PHE A N 1
ATOM 1606 C CA . PHE A 1 201 ? 20.369 -1.573 -7.686 1.00 97.56 201 PHE A CA 1
ATOM 1607 C C . PHE A 1 201 ? 19.697 -2.843 -8.208 1.00 97.56 201 PHE A C 1
ATOM 1609 O O . PHE A 1 201 ? 19.135 -2.833 -9.302 1.00 97.56 201 PHE A O 1
ATOM 1616 N N . GLU A 1 202 ? 19.737 -3.919 -7.427 1.00 97.25 202 GLU A N 1
ATOM 1617 C CA . GLU A 1 202 ? 19.030 -5.150 -7.775 1.00 97.25 202 GLU A CA 1
ATOM 1618 C C . GLU A 1 202 ? 17.539 -4.998 -7.456 1.00 97.25 202 GLU A C 1
ATOM 1620 O O . GLU A 1 202 ? 17.160 -4.825 -6.295 1.00 97.25 202 GLU A O 1
ATOM 1625 N N . ASP A 1 203 ? 16.684 -5.080 -8.475 1.00 97.38 203 ASP A N 1
ATOM 1626 C CA . ASP A 1 203 ? 15.233 -5.155 -8.287 1.00 97.38 203 ASP A CA 1
ATOM 1627 C C . ASP A 1 203 ? 14.783 -6.621 -8.254 1.00 97.38 203 ASP A C 1
ATOM 1629 O O . ASP A 1 203 ? 14.242 -7.169 -9.215 1.00 97.38 203 ASP A O 1
ATOM 1633 N N . ASP A 1 204 ? 15.018 -7.263 -7.111 1.00 96.31 204 ASP A N 1
ATOM 1634 C CA . ASP A 1 204 ? 14.822 -8.701 -6.887 1.00 96.31 204 ASP A CA 1
ATOM 1635 C C . ASP A 1 204 ? 13.364 -9.190 -6.987 1.00 96.31 204 ASP A C 1
ATOM 1637 O O . ASP A 1 204 ? 13.115 -10.398 -6.976 1.00 96.31 204 ASP A O 1
ATOM 1641 N N . ARG A 1 205 ? 12.386 -8.278 -7.068 1.00 96.38 205 ARG A N 1
ATOM 1642 C CA . ARG A 1 205 ? 10.950 -8.597 -7.179 1.00 96.38 205 ARG A CA 1
ATOM 1643 C C . ARG A 1 205 ? 10.197 -7.733 -8.191 1.00 96.38 205 ARG A C 1
ATOM 1645 O O . ARG A 1 205 ? 8.974 -7.648 -8.110 1.00 96.38 205 ARG A O 1
ATOM 1652 N N . PHE A 1 206 ? 10.899 -7.100 -9.133 1.00 97.25 206 PHE A N 1
ATOM 1653 C CA . PHE A 1 206 ? 10.290 -6.285 -10.198 1.00 97.25 206 PHE A CA 1
ATOM 1654 C C . PHE A 1 206 ? 9.410 -5.131 -9.684 1.00 97.25 206 PHE A C 1
ATOM 1656 O O . PHE A 1 206 ? 8.440 -4.730 -10.330 1.00 97.25 206 PHE A O 1
ATOM 1663 N N . ARG A 1 207 ? 9.734 -4.569 -8.516 1.00 96.00 207 ARG A N 1
ATOM 1664 C CA . ARG A 1 207 ? 8.977 -3.465 -7.907 1.00 96.00 207 ARG A CA 1
ATOM 1665 C C . ARG A 1 207 ? 9.143 -2.176 -8.705 1.00 96.00 207 ARG A C 1
ATOM 1667 O O . ARG A 1 207 ? 8.176 -1.442 -8.886 1.00 96.00 207 ARG A O 1
ATOM 1674 N N . LEU A 1 208 ? 10.346 -1.897 -9.208 1.00 97.31 208 LEU A N 1
ATOM 1675 C CA . LEU A 1 208 ? 10.595 -0.718 -10.043 1.00 97.31 208 LEU A CA 1
ATOM 1676 C C . LEU A 1 208 ? 9.979 -0.891 -11.432 1.00 97.31 208 LEU A C 1
ATOM 1678 O O . LEU A 1 208 ? 9.473 0.080 -11.992 1.00 97.31 208 LEU A O 1
ATOM 1682 N N . LEU A 1 209 ? 9.944 -2.127 -11.947 1.00 97.62 209 LEU A N 1
ATOM 1683 C CA . LEU A 1 209 ? 9.184 -2.447 -13.157 1.00 97.62 209 LEU A CA 1
ATOM 1684 C C . LEU A 1 209 ? 7.686 -2.198 -12.956 1.00 97.62 209 LEU A C 1
ATOM 1686 O O . LEU A 1 209 ? 7.082 -1.541 -13.799 1.00 97.62 209 LEU A O 1
ATOM 1690 N N . LEU A 1 210 ? 7.093 -2.648 -11.842 1.00 97.44 210 LEU A N 1
ATOM 1691 C CA . LEU A 1 210 ? 5.690 -2.360 -11.523 1.00 97.44 210 LEU A CA 1
ATOM 1692 C C . LEU A 1 210 ? 5.409 -0.858 -11.547 1.00 97.44 210 LEU A C 1
ATOM 1694 O O . LEU A 1 210 ? 4.493 -0.412 -12.234 1.00 97.44 210 LEU A O 1
ATOM 1698 N N . ILE A 1 211 ? 6.215 -0.079 -10.818 1.00 95.75 211 ILE A N 1
ATOM 1699 C CA . ILE A 1 211 ? 6.049 1.374 -10.740 1.00 95.75 211 ILE A CA 1
ATOM 1700 C C . ILE A 1 211 ? 6.157 1.988 -12.138 1.00 95.75 211 ILE A C 1
ATOM 1702 O O . ILE A 1 211 ? 5.323 2.817 -12.496 1.00 95.75 211 ILE A O 1
ATOM 1706 N N . ARG A 1 212 ? 7.137 1.569 -12.951 1.00 95.94 212 ARG A N 1
ATOM 1707 C CA . ARG A 1 212 ? 7.295 2.083 -14.317 1.00 95.94 212 ARG A CA 1
ATOM 1708 C C . ARG A 1 212 ? 6.091 1.762 -15.196 1.00 95.94 212 ARG A C 1
ATOM 1710 O O . ARG A 1 212 ? 5.611 2.659 -15.879 1.00 95.94 212 ARG A O 1
ATOM 1717 N N . LEU A 1 213 ? 5.589 0.528 -15.151 1.00 95.75 213 LEU A N 1
ATOM 1718 C CA . LEU A 1 213 ? 4.405 0.120 -15.910 1.00 95.75 213 LEU A CA 1
ATOM 1719 C C . LEU A 1 213 ? 3.180 0.955 -15.514 1.00 95.75 213 LEU A C 1
ATOM 1721 O O . LEU A 1 213 ? 2.464 1.433 -16.390 1.00 95.75 213 LEU A O 1
ATOM 1725 N N . LEU A 1 214 ? 2.966 1.181 -14.213 1.00 94.00 214 LEU A N 1
ATOM 1726 C CA . LEU A 1 214 ? 1.874 2.025 -13.721 1.00 94.00 214 LEU A CA 1
ATOM 1727 C C . LEU A 1 214 ? 2.037 3.483 -14.172 1.00 94.00 214 LEU A C 1
ATOM 1729 O O . LEU A 1 214 ? 1.077 4.076 -14.655 1.00 94.00 214 LEU A O 1
ATOM 1733 N N . ILE A 1 215 ? 3.245 4.045 -14.090 1.00 91.94 215 ILE A N 1
ATOM 1734 C CA . ILE A 1 215 ? 3.537 5.389 -14.609 1.00 91.94 215 ILE A CA 1
ATOM 1735 C C . ILE A 1 215 ? 3.198 5.476 -16.103 1.00 91.94 215 ILE A C 1
ATOM 1737 O O . ILE A 1 215 ? 2.442 6.355 -16.498 1.00 91.94 215 ILE A O 1
ATOM 1741 N N . ASP A 1 216 ? 3.703 4.551 -16.924 1.00 92.19 216 ASP A N 1
ATOM 1742 C CA . ASP A 1 216 ? 3.450 4.525 -18.374 1.00 92.19 216 ASP A CA 1
ATOM 1743 C C . ASP A 1 216 ? 1.959 4.409 -18.720 1.00 92.19 216 ASP A C 1
ATOM 1745 O O . ASP A 1 216 ? 1.498 4.900 -19.755 1.00 92.19 216 ASP A O 1
ATOM 1749 N N . ALA A 1 217 ? 1.197 3.724 -17.872 1.00 92.06 217 ALA A N 1
ATOM 1750 C CA . ALA A 1 217 ? -0.215 3.492 -18.100 1.00 92.06 217 ALA A CA 1
ATOM 1751 C C . ALA A 1 217 ? -1.088 4.683 -17.686 1.00 92.06 217 ALA A C 1
ATOM 1753 O O . ALA A 1 217 ? -1.996 5.050 -18.440 1.00 92.06 217 ALA A O 1
ATOM 1754 N N . PHE A 1 218 ? -0.798 5.291 -16.532 1.00 87.75 218 PHE A N 1
ATOM 1755 C CA . PHE A 1 218 ? -1.613 6.346 -15.924 1.00 87.75 218 PHE A CA 1
ATOM 1756 C C . PHE A 1 218 ? -1.143 7.771 -16.243 1.00 87.75 218 PHE A C 1
ATOM 1758 O O . PHE A 1 218 ? -1.978 8.671 -16.255 1.00 87.75 218 PHE A O 1
ATOM 1765 N N . ASP A 1 219 ? 0.140 7.983 -16.551 1.00 84.81 219 ASP A N 1
ATOM 1766 C CA . ASP A 1 219 ? 0.678 9.277 -16.986 1.00 84.81 219 ASP A CA 1
ATOM 1767 C C . ASP A 1 219 ? 1.272 9.205 -18.407 1.00 84.81 219 ASP A C 1
ATOM 1769 O O . ASP A 1 219 ? 2.489 9.088 -18.590 1.00 84.81 219 ASP A O 1
ATOM 1773 N N . PRO A 1 220 ? 0.436 9.322 -19.457 1.00 73.81 220 PRO A N 1
ATOM 1774 C CA . PRO A 1 220 ? 0.918 9.337 -20.833 1.00 73.81 220 PRO A CA 1
ATOM 1775 C C . PRO A 1 220 ? 1.624 10.650 -21.211 1.00 73.81 220 PRO A C 1
ATOM 1777 O O . PRO A 1 220 ? 2.134 10.749 -22.326 1.00 73.81 220 PRO A O 1
ATOM 1780 N N . THR A 1 221 ? 1.632 11.668 -20.338 1.00 74.00 221 THR A N 1
ATOM 1781 C CA . THR A 1 221 ? 2.213 12.988 -20.646 1.00 74.00 221 THR A CA 1
ATOM 1782 C C . THR A 1 221 ? 3.741 12.965 -20.655 1.00 74.00 221 THR A C 1
ATOM 1784 O O . THR A 1 221 ? 4.365 13.845 -21.248 1.00 74.00 221 THR A O 1
ATOM 1787 N N . GLY A 1 222 ? 4.345 11.932 -20.055 1.00 69.69 222 GLY A N 1
ATOM 1788 C CA . GLY A 1 222 ? 5.792 11.759 -20.019 1.00 69.69 222 GLY A CA 1
ATOM 1789 C C . GLY A 1 222 ? 6.476 12.645 -18.984 1.00 69.69 222 GLY A C 1
ATOM 1790 O O . GLY A 1 222 ? 7.596 13.099 -19.229 1.00 69.69 222 GLY A O 1
ATOM 1791 N N . SER A 1 223 ? 5.828 12.895 -17.838 1.00 76.19 223 SER A N 1
ATOM 1792 C CA . SER A 1 223 ? 6.450 13.641 -16.742 1.00 76.19 223 SER A CA 1
ATOM 1793 C C . SER A 1 223 ? 7.822 13.052 -16.383 1.00 76.19 223 SER A C 1
ATOM 1795 O O . SER A 1 223 ? 8.031 11.836 -16.467 1.00 76.19 223 SER A O 1
ATOM 1797 N N . PRO A 1 224 ? 8.791 13.884 -15.969 1.00 77.38 224 PRO A N 1
ATOM 1798 C CA . PRO A 1 224 ? 10.075 13.379 -15.516 1.00 77.38 224 PRO A CA 1
ATOM 1799 C C . PRO A 1 224 ? 9.898 12.644 -14.180 1.00 77.38 224 PRO A C 1
ATOM 1801 O O . PRO A 1 224 ? 9.531 13.243 -13.170 1.00 77.38 224 PRO A O 1
ATOM 1804 N N . TYR A 1 225 ? 10.197 11.345 -14.178 1.00 84.19 225 TYR A N 1
ATOM 1805 C CA . TYR A 1 225 ? 10.217 10.498 -12.985 1.00 84.19 225 TYR A CA 1
ATOM 1806 C C . TYR A 1 225 ? 11.641 10.019 -12.696 1.00 84.19 225 TYR A C 1
ATOM 1808 O O . TYR A 1 225 ? 12.438 9.821 -13.609 1.00 84.19 225 TYR A O 1
ATOM 1816 N N . GLU A 1 226 ? 11.954 9.783 -11.420 1.00 87.19 226 GLU A N 1
ATOM 1817 C CA . GLU A 1 226 ? 13.254 9.227 -11.004 1.00 87.19 226 GLU A CA 1
ATOM 1818 C C . GLU A 1 226 ? 13.406 7.735 -11.355 1.00 87.19 226 GLU A C 1
ATOM 1820 O O . GLU A 1 226 ? 14.514 7.198 -11.375 1.00 87.19 226 GLU A O 1
ATOM 1825 N N . ILE A 1 227 ? 12.288 7.056 -11.623 1.00 91.75 227 ILE A N 1
ATOM 1826 C CA . ILE A 1 227 ? 12.249 5.653 -12.034 1.00 91.75 227 ILE A CA 1
ATOM 1827 C C . ILE A 1 227 ? 12.802 5.516 -13.461 1.00 91.75 227 ILE A C 1
ATOM 1829 O O . ILE A 1 227 ? 12.317 6.221 -14.353 1.00 91.75 227 ILE A O 1
ATOM 1833 N N . PRO A 1 228 ? 13.751 4.589 -13.712 1.00 94.81 228 PRO A N 1
ATOM 1834 C CA . PRO A 1 228 ? 14.278 4.361 -15.051 1.00 94.81 228 PRO A CA 1
ATOM 1835 C C . PRO A 1 228 ? 13.182 4.004 -16.057 1.00 94.81 228 PRO A C 1
ATOM 1837 O O . PRO A 1 228 ? 12.205 3.335 -15.718 1.00 94.81 228 PRO A O 1
ATOM 1840 N N . THR A 1 229 ? 13.355 4.427 -17.307 1.00 95.25 229 THR A N 1
ATOM 1841 C CA . THR A 1 229 ? 12.452 4.086 -18.412 1.00 95.25 229 THR A CA 1
ATOM 1842 C C . THR A 1 229 ? 12.407 2.579 -18.646 1.00 95.25 229 THR A C 1
ATOM 1844 O O . THR A 1 229 ? 13.328 1.853 -18.269 1.00 95.25 229 THR A O 1
ATOM 1847 N N . LEU A 1 230 ? 11.371 2.096 -19.337 1.00 96.06 230 LEU A N 1
ATOM 1848 C CA . LEU A 1 230 ? 11.274 0.678 -19.682 1.00 96.06 230 LEU A CA 1
ATOM 1849 C C . LEU A 1 230 ? 12.523 0.181 -20.438 1.00 96.06 230 LEU A C 1
ATOM 1851 O O . LEU A 1 230 ? 13.061 -0.864 -20.099 1.00 96.06 230 LEU A O 1
ATOM 1855 N N . ASP A 1 231 ? 13.065 0.978 -21.364 1.00 96.06 231 ASP A N 1
ATOM 1856 C CA . ASP A 1 231 ? 14.320 0.691 -22.080 1.00 96.06 231 ASP A CA 1
ATOM 1857 C C . ASP A 1 231 ? 15.536 0.562 -21.145 1.00 96.06 231 ASP A C 1
ATOM 1859 O O . ASP A 1 231 ? 16.473 -0.194 -21.406 1.00 96.06 231 ASP A O 1
ATOM 1863 N N . GLN A 1 232 ? 15.582 1.356 -20.072 1.00 96.44 232 GLN A N 1
ATOM 1864 C CA . GLN A 1 232 ? 16.642 1.273 -19.066 1.00 96.44 232 GLN A CA 1
ATOM 1865 C C . GLN A 1 232 ? 16.490 0.023 -18.199 1.00 96.44 232 GLN A C 1
ATOM 1867 O O . GLN A 1 232 ? 17.491 -0.630 -17.921 1.00 96.44 232 GLN A O 1
ATOM 1872 N N . LEU A 1 233 ? 15.261 -0.332 -17.821 1.00 97.69 233 LEU A N 1
ATOM 1873 C CA . LEU A 1 233 ? 14.985 -1.555 -17.068 1.00 97.69 233 LEU A CA 1
ATOM 1874 C C . LEU A 1 233 ? 15.297 -2.804 -17.909 1.00 97.69 233 LEU A C 1
ATOM 1876 O O . LEU A 1 233 ? 15.947 -3.722 -17.427 1.00 97.69 233 LEU A O 1
ATOM 1880 N N . GLU A 1 234 ? 14.930 -2.823 -19.191 1.00 97.44 234 GLU A N 1
ATOM 1881 C CA . GLU A 1 234 ? 15.245 -3.936 -20.102 1.00 97.44 234 GLU A CA 1
ATOM 1882 C C . GLU A 1 234 ? 16.750 -4.184 -20.242 1.00 97.44 234 GLU A C 1
ATOM 1884 O O . GLU A 1 234 ? 17.179 -5.334 -20.322 1.00 97.44 234 GLU A O 1
ATOM 1889 N N . ARG A 1 235 ? 17.570 -3.125 -20.238 1.00 96.56 235 ARG A N 1
ATOM 1890 C CA . ARG A 1 235 ? 19.035 -3.269 -20.235 1.00 96.56 235 ARG A CA 1
ATOM 1891 C C . ARG A 1 235 ? 19.536 -4.017 -19.002 1.00 96.56 235 ARG A C 1
ATOM 1893 O O . ARG A 1 235 ? 20.407 -4.872 -19.134 1.00 96.56 235 ARG A O 1
ATOM 1900 N N . GLY A 1 236 ? 18.923 -3.771 -17.846 1.00 97.06 236 GLY A N 1
ATOM 1901 C CA . GLY A 1 236 ? 19.226 -4.447 -16.585 1.00 97.06 236 GLY A CA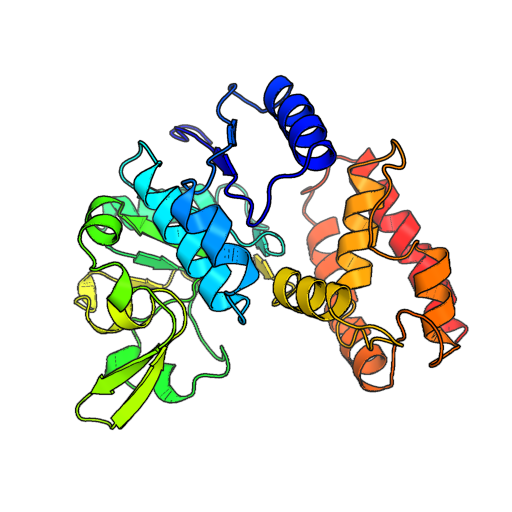 1
ATOM 1902 C C . GLY A 1 236 ? 18.994 -5.958 -16.574 1.00 97.06 236 GLY A C 1
ATOM 1903 O O . GLY A 1 236 ? 19.423 -6.632 -15.644 1.00 97.06 236 GLY A O 1
ATOM 1904 N N . LEU A 1 237 ? 18.325 -6.515 -17.588 1.00 96.81 237 LEU A N 1
ATOM 1905 C CA . LEU A 1 237 ? 18.191 -7.966 -17.750 1.00 96.81 237 LEU A CA 1
ATOM 1906 C C . LEU A 1 237 ? 19.495 -8.632 -18.213 1.00 96.81 237 LEU A C 1
ATOM 1908 O O . LEU A 1 237 ? 19.666 -9.834 -18.020 1.00 96.81 237 LEU A O 1
ATOM 1912 N N . ARG A 1 238 ? 20.381 -7.873 -18.869 1.00 94.88 238 ARG A N 1
ATOM 1913 C CA . ARG A 1 238 ? 21.607 -8.376 -19.517 1.00 94.88 238 ARG A CA 1
ATOM 1914 C C . ARG A 1 238 ? 22.885 -7.719 -19.001 1.00 94.88 238 ARG A C 1
ATOM 1916 O O . ARG A 1 238 ? 23.970 -8.164 -19.358 1.00 94.88 238 ARG A O 1
ATOM 1923 N N . ASP A 1 239 ? 22.758 -6.644 -18.235 1.00 95.81 239 ASP A N 1
ATOM 1924 C CA . ASP A 1 239 ? 23.870 -5.831 -17.764 1.00 95.81 239 ASP A CA 1
ATOM 1925 C C . ASP A 1 239 ? 23.709 -5.532 -16.272 1.00 95.81 239 ASP A C 1
ATOM 1927 O O . ASP A 1 239 ? 22.946 -4.648 -15.877 1.00 95.81 239 ASP A O 1
ATOM 1931 N N . ASP A 1 240 ? 24.466 -6.250 -15.447 1.00 94.44 240 ASP A N 1
ATOM 1932 C CA . ASP A 1 240 ? 24.475 -6.077 -13.991 1.00 94.44 240 ASP A CA 1
ATOM 1933 C C . ASP A 1 240 ? 25.106 -4.740 -13.555 1.00 94.44 240 ASP A C 1
ATOM 1935 O O . ASP A 1 240 ? 24.989 -4.337 -12.397 1.00 94.44 240 ASP A O 1
ATOM 1939 N N . SER A 1 241 ? 25.759 -4.015 -14.473 1.00 95.75 241 SER A N 1
ATOM 1940 C CA . SER A 1 241 ? 26.252 -2.657 -14.217 1.00 95.75 241 SER A CA 1
ATOM 1941 C C . SER A 1 241 ? 25.199 -1.573 -14.473 1.00 95.75 241 SER A C 1
ATOM 1943 O O . SER A 1 241 ? 25.418 -0.403 -14.136 1.00 95.75 241 SER A O 1
ATOM 1945 N N . ALA A 1 242 ? 24.040 -1.940 -15.031 1.00 96.81 242 ALA A N 1
ATOM 1946 C CA . ALA A 1 242 ? 22.940 -1.016 -15.246 1.00 96.81 242 ALA A CA 1
ATOM 1947 C C . ALA A 1 242 ? 22.435 -0.422 -13.922 1.00 96.81 242 ALA A C 1
ATOM 1949 O O . ALA A 1 242 ? 22.550 -0.996 -12.838 1.00 96.81 242 ALA A O 1
ATOM 1950 N N . ARG A 1 243 ? 21.812 0.760 -14.011 1.00 96.69 243 ARG A N 1
ATOM 1951 C CA . ARG A 1 243 ? 21.280 1.467 -12.836 1.00 96.69 243 ARG A CA 1
ATOM 1952 C C . ARG A 1 243 ? 20.302 0.605 -12.027 1.00 96.69 243 ARG A C 1
ATOM 1954 O O . ARG A 1 243 ? 20.292 0.691 -10.801 1.00 96.69 243 ARG A O 1
ATOM 1961 N N . VAL A 1 244 ? 19.498 -0.198 -12.714 1.00 98.00 244 VAL A N 1
ATOM 1962 C CA . VAL A 1 244 ? 18.673 -1.260 -12.136 1.00 98.00 244 VAL A CA 1
ATOM 1963 C C . VAL A 1 244 ? 19.007 -2.535 -12.888 1.00 98.00 244 VAL A C 1
ATOM 1965 O O . VAL A 1 244 ? 19.063 -2.488 -14.115 1.00 98.00 244 VAL A O 1
ATOM 1968 N N . PHE A 1 245 ? 19.214 -3.637 -12.173 1.00 98.00 245 PHE A N 1
ATOM 1969 C CA . PHE A 1 245 ? 19.497 -4.943 -12.767 1.00 98.00 245 PHE A CA 1
ATOM 1970 C C . PHE A 1 245 ? 18.684 -6.062 -12.107 1.00 98.00 245 PHE A C 1
ATOM 1972 O O . PHE A 1 245 ? 18.118 -5.882 -11.023 1.00 98.00 245 PHE A O 1
ATOM 1979 N N . TYR A 1 246 ? 18.609 -7.209 -12.785 1.00 97.75 246 TYR A N 1
ATOM 1980 C CA . TYR A 1 246 ? 17.771 -8.349 -12.403 1.00 97.75 246 TYR A CA 1
ATOM 1981 C C . TYR A 1 246 ? 18.602 -9.633 -12.288 1.00 97.75 246 TYR A C 1
ATOM 1983 O O . TYR A 1 246 ? 18.721 -10.407 -13.243 1.00 97.75 246 TYR A O 1
ATOM 1991 N N . GLY A 1 247 ? 19.150 -9.867 -11.092 1.00 95.50 24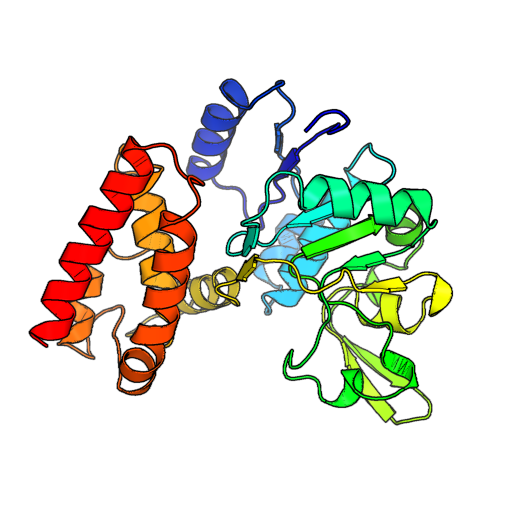7 GLY A N 1
ATOM 1992 C CA . GLY A 1 247 ? 19.964 -11.040 -10.781 1.00 95.50 247 GLY A CA 1
ATOM 1993 C C . GLY A 1 247 ? 19.186 -12.369 -10.744 1.00 95.50 247 GLY A C 1
ATOM 1994 O O . GLY A 1 247 ? 17.985 -12.426 -11.038 1.00 95.50 247 GLY A O 1
ATOM 1995 N N . PRO A 1 248 ? 19.841 -13.479 -10.352 1.00 94.62 248 PRO A N 1
ATOM 1996 C CA . PRO A 1 248 ? 19.219 -14.807 -10.303 1.00 94.62 248 PRO A CA 1
ATOM 1997 C C . PRO A 1 248 ? 17.958 -14.871 -9.430 1.00 94.62 248 PRO A C 1
ATOM 1999 O O . PRO A 1 248 ? 16.971 -15.502 -9.812 1.00 94.62 248 PRO A O 1
ATOM 2002 N N . ASN A 1 249 ? 17.961 -14.170 -8.291 1.00 94.00 249 ASN A N 1
ATOM 2003 C CA . ASN A 1 249 ? 16.806 -14.095 -7.395 1.00 94.00 249 ASN A CA 1
ATOM 2004 C C . ASN A 1 249 ? 15.627 -13.379 -8.057 1.00 94.00 249 ASN A C 1
ATOM 2006 O O . ASN A 1 249 ? 14.495 -13.852 -7.964 1.00 94.00 249 ASN A O 1
ATOM 2010 N N . ALA A 1 250 ? 15.893 -12.287 -8.784 1.00 94.88 250 ALA A N 1
ATOM 2011 C CA . ALA A 1 250 ? 14.873 -11.614 -9.577 1.00 94.88 250 ALA A CA 1
ATOM 2012 C C . ALA A 1 250 ? 14.247 -12.591 -10.573 1.00 94.88 250 ALA A C 1
ATOM 2014 O O . ALA A 1 250 ? 13.040 -12.803 -10.564 1.00 94.88 250 ALA A O 1
ATOM 2015 N N . ARG A 1 251 ? 15.060 -13.283 -11.375 1.00 93.69 251 ARG A N 1
ATOM 2016 C CA . ARG A 1 251 ? 14.556 -14.237 -12.378 1.00 93.69 251 ARG A CA 1
ATOM 2017 C C . ARG A 1 251 ? 13.681 -15.335 -11.764 1.00 93.69 251 ARG A C 1
ATOM 2019 O O . ARG A 1 251 ? 12.645 -15.664 -12.338 1.00 93.69 251 ARG A O 1
ATOM 2026 N N . ALA A 1 252 ? 14.039 -15.839 -10.582 1.00 95.56 252 ALA A N 1
ATOM 2027 C CA . ALA A 1 252 ? 13.227 -16.810 -9.846 1.00 95.56 252 ALA A CA 1
ATOM 2028 C C . ALA A 1 252 ? 11.878 -16.238 -9.361 1.00 95.56 252 ALA A C 1
ATOM 2030 O O . ALA A 1 252 ? 10.881 -16.957 -9.337 1.00 95.56 252 ALA A O 1
ATOM 2031 N N . ASN A 1 253 ? 11.821 -14.947 -9.021 1.00 96.38 253 ASN A N 1
ATOM 2032 C CA . ASN A 1 253 ? 10.599 -14.263 -8.580 1.00 96.38 253 ASN A CA 1
ATOM 2033 C C . ASN A 1 253 ? 9.703 -13.788 -9.733 1.00 96.38 253 ASN A C 1
ATOM 2035 O O . ASN A 1 253 ? 8.545 -13.427 -9.509 1.00 96.38 253 ASN A O 1
ATOM 2039 N N . TYR A 1 254 ? 10.200 -13.784 -10.970 1.00 97.25 254 TYR A N 1
ATOM 2040 C CA . TYR A 1 254 ? 9.454 -13.247 -12.105 1.00 97.25 254 TYR A CA 1
ATOM 2041 C C . TYR A 1 254 ? 8.117 -13.957 -12.373 1.00 97.25 254 TYR A C 1
ATOM 2043 O O . TYR A 1 254 ? 7.128 -13.255 -12.586 1.00 97.25 254 TYR A O 1
ATOM 2051 N N . PRO A 1 255 ? 8.005 -15.301 -12.308 1.00 97.44 255 PRO A N 1
ATOM 2052 C CA . PRO A 1 255 ? 6.713 -15.970 -12.463 1.00 97.44 255 PRO A CA 1
ATOM 2053 C C . PRO A 1 255 ? 5.669 -15.518 -11.433 1.00 97.44 255 PRO A C 1
ATOM 2055 O O . PRO A 1 255 ? 4.496 -15.387 -11.774 1.00 97.44 255 PRO A O 1
ATOM 2058 N N . VAL A 1 256 ? 6.088 -15.221 -10.196 1.00 96.06 256 VAL A N 1
ATOM 2059 C CA . VAL A 1 256 ? 5.198 -14.709 -9.138 1.00 96.06 256 VAL A CA 1
ATOM 2060 C C . VAL A 1 256 ? 4.711 -13.304 -9.491 1.00 96.06 256 VAL A C 1
ATOM 2062 O O . VAL A 1 256 ? 3.507 -13.048 -9.495 1.00 96.06 256 VAL A O 1
ATOM 2065 N N . PHE A 1 257 ? 5.635 -12.414 -9.863 1.00 96.88 257 PHE A N 1
ATOM 2066 C CA . PHE A 1 257 ? 5.311 -11.064 -10.329 1.00 96.88 257 PHE A CA 1
ATOM 2067 C C . PHE A 1 257 ? 4.346 -11.083 -11.525 1.00 96.88 257 PHE A C 1
ATOM 2069 O O . PHE A 1 257 ? 3.327 -10.388 -11.535 1.00 96.88 257 PHE A O 1
ATOM 2076 N N . ARG A 1 258 ? 4.639 -11.921 -12.524 1.00 97.19 258 ARG A N 1
ATOM 2077 C CA . ARG A 1 258 ? 3.828 -12.067 -13.733 1.00 97.19 258 ARG A CA 1
ATOM 2078 C C . ARG A 1 258 ? 2.434 -12.601 -13.411 1.00 97.19 258 ARG A C 1
ATOM 2080 O O . ARG A 1 258 ? 1.464 -12.054 -13.933 1.00 97.19 258 ARG A O 1
ATOM 2087 N N . GLY A 1 259 ? 2.338 -13.597 -12.529 1.00 95.75 259 GLY A N 1
ATOM 2088 C CA . GLY A 1 259 ? 1.072 -14.173 -12.074 1.00 95.75 259 GLY A CA 1
ATOM 2089 C C . GLY A 1 259 ? 0.200 -13.179 -11.302 1.00 95.75 259 GLY A C 1
ATOM 2090 O O . GLY A 1 259 ? -1.021 -13.195 -11.447 1.00 95.75 259 GLY A O 1
ATOM 2091 N N . HIS A 1 260 ? 0.802 -12.263 -10.535 1.00 95.25 260 HIS A N 1
ATOM 2092 C CA . HIS A 1 260 ? 0.066 -11.152 -9.927 1.00 95.25 260 HIS A CA 1
ATOM 2093 C C . HIS A 1 260 ? -0.570 -10.248 -10.989 1.00 95.25 260 HIS A C 1
ATOM 2095 O O . HIS A 1 260 ? -1.767 -9.984 -10.911 1.00 95.25 260 HIS A O 1
ATOM 2101 N N . LEU A 1 261 ? 0.189 -9.825 -12.007 1.00 95.19 261 LEU A N 1
ATOM 2102 C CA . LEU A 1 261 ? -0.347 -8.993 -13.092 1.00 95.19 261 LEU A CA 1
ATOM 2103 C C . LEU A 1 261 ? -1.429 -9.713 -13.913 1.00 95.19 261 LEU A C 1
ATOM 2105 O O . LEU A 1 261 ? -2.442 -9.094 -14.231 1.00 95.19 261 LEU A O 1
ATOM 2109 N N . ASP A 1 262 ? -1.274 -11.012 -14.196 1.00 94.44 262 ASP A N 1
ATOM 2110 C CA . ASP A 1 262 ? -2.316 -11.807 -14.874 1.00 94.44 262 ASP A CA 1
ATOM 2111 C C . ASP A 1 262 ? -3.636 -11.804 -14.099 1.00 94.44 262 ASP A C 1
ATOM 2113 O O . ASP A 1 262 ? -4.705 -11.622 -14.686 1.00 94.44 262 ASP A O 1
ATOM 2117 N N . ARG A 1 263 ? -3.570 -11.947 -12.769 1.00 92.88 263 ARG A N 1
ATOM 2118 C CA . ARG A 1 263 ? -4.760 -11.860 -11.911 1.00 92.88 263 ARG A CA 1
ATOM 2119 C C . ARG A 1 263 ? -5.422 -10.486 -11.988 1.00 92.88 263 ARG A C 1
ATOM 2121 O O . ARG A 1 263 ? -6.648 -10.429 -11.976 1.00 92.88 263 ARG A O 1
ATOM 2128 N N . LEU A 1 264 ? -4.650 -9.400 -12.096 1.00 92.38 264 LEU A N 1
ATOM 2129 C CA . LEU A 1 264 ? -5.215 -8.054 -12.243 1.00 92.38 264 LEU A CA 1
ATOM 2130 C C . LEU A 1 264 ? -5.929 -7.870 -13.588 1.00 92.38 264 LEU A C 1
ATOM 2132 O O . LEU A 1 264 ? -7.057 -7.376 -13.617 1.00 92.38 264 LEU A O 1
ATOM 2136 N N . PHE A 1 265 ? -5.303 -8.289 -14.692 1.00 91.56 265 PHE A N 1
ATOM 2137 C CA . PHE A 1 265 ? -5.891 -8.167 -16.034 1.00 91.56 265 PHE A CA 1
ATOM 2138 C C . PHE A 1 265 ? -7.174 -8.994 -16.189 1.00 91.56 265 PHE A C 1
ATOM 2140 O O . PHE A 1 265 ? -8.093 -8.597 -16.897 1.00 91.56 265 PHE A O 1
ATOM 2147 N N . GLY A 1 266 ? -7.309 -10.100 -15.454 1.00 86.62 266 GLY A N 1
ATOM 2148 C CA . GLY A 1 266 ? -8.536 -10.900 -15.446 1.00 86.62 266 GLY A CA 1
ATOM 2149 C C . GLY A 1 266 ? -9.753 -10.252 -14.764 1.00 86.62 266 GLY A C 1
ATOM 2150 O O . GLY A 1 266 ? -10.816 -10.874 -14.738 1.00 86.62 266 GLY A O 1
ATOM 2151 N N . ARG A 1 267 ? -9.631 -9.054 -14.166 1.00 83.44 267 ARG A N 1
ATOM 2152 C CA . ARG A 1 267 ? -10.635 -8.501 -13.231 1.00 83.44 267 ARG A CA 1
ATOM 2153 C C . ARG A 1 267 ? -11.229 -7.138 -13.608 1.00 83.44 267 ARG A C 1
ATOM 2155 O O . ARG A 1 267 ? -11.976 -6.585 -12.809 1.00 83.44 267 ARG A O 1
ATOM 2162 N N . SER A 1 268 ? -10.976 -6.616 -14.815 1.00 84.00 268 SER A N 1
ATOM 2163 C CA . SER A 1 268 ? -11.514 -5.311 -15.272 1.00 84.00 268 SER A CA 1
ATOM 2164 C C . SER A 1 268 ? -11.266 -4.166 -14.270 1.00 84.00 268 SER A C 1
ATOM 2166 O O . SER A 1 268 ? -12.133 -3.327 -14.034 1.00 84.00 268 SER A O 1
ATOM 2168 N N . LEU A 1 269 ? -10.088 -4.161 -13.635 1.00 85.94 269 LEU A N 1
ATOM 2169 C CA . LEU A 1 269 ? -9.700 -3.151 -12.639 1.00 85.94 269 LEU A CA 1
ATOM 2170 C C . LEU A 1 269 ? -9.216 -1.845 -13.271 1.00 85.94 269 LEU A C 1
ATOM 2172 O O . LEU A 1 269 ? -9.221 -0.798 -12.626 1.00 85.94 269 LEU A O 1
ATOM 2176 N N . PHE A 1 270 ? -8.776 -1.920 -14.522 1.00 88.62 270 PHE A N 1
ATOM 2177 C CA . PHE A 1 270 ? -8.253 -0.801 -15.283 1.00 88.62 270 PHE A CA 1
ATOM 2178 C C . PHE A 1 270 ? -9.256 -0.417 -16.365 1.00 88.62 270 PHE A C 1
ATOM 2180 O O . PHE A 1 270 ? -9.989 -1.265 -16.877 1.00 88.62 270 PHE A O 1
ATOM 2187 N N . ASP A 1 271 ? -9.276 0.857 -16.755 1.00 89.69 271 ASP A N 1
ATOM 2188 C CA . ASP A 1 271 ? -9.937 1.204 -18.005 1.00 89.69 271 ASP A CA 1
ATOM 2189 C C . ASP A 1 271 ? -9.217 0.512 -19.184 1.00 89.69 271 ASP A C 1
ATOM 2191 O O . ASP A 1 271 ? -8.004 0.270 -19.113 1.00 89.69 271 ASP A O 1
ATOM 2195 N N . PRO A 1 272 ? -9.921 0.207 -20.290 1.00 92.56 272 PRO A N 1
ATOM 2196 C CA . PRO A 1 272 ? -9.338 -0.563 -21.389 1.00 92.56 272 PRO A CA 1
ATOM 2197 C C . PRO A 1 272 ? -8.074 0.056 -22.003 1.00 92.56 272 PRO A C 1
ATOM 2199 O O . PRO A 1 272 ? -7.203 -0.663 -22.493 1.00 92.56 272 PRO A O 1
ATOM 2202 N N . ALA A 1 273 ? -7.948 1.388 -21.994 1.00 92.44 273 ALA A N 1
ATOM 2203 C CA . ALA A 1 273 ? -6.783 2.059 -22.561 1.00 92.44 273 ALA A CA 1
ATOM 2204 C C . ALA A 1 273 ? -5.558 1.927 -21.644 1.00 92.44 273 ALA A C 1
ATOM 2206 O O . ALA A 1 273 ? -4.454 1.668 -22.136 1.00 92.44 273 ALA A O 1
ATOM 2207 N N . CYS A 1 274 ? -5.754 2.075 -20.332 1.00 92.19 274 CYS A N 1
ATOM 2208 C CA . CYS A 1 274 ? -4.740 1.839 -19.309 1.00 92.19 274 CYS A CA 1
ATOM 2209 C C . CYS A 1 274 ? -4.280 0.376 -19.313 1.00 92.19 274 CYS A C 1
ATOM 2211 O O . CYS A 1 274 ? -3.079 0.111 -19.416 1.00 92.19 274 CYS A O 1
ATOM 2213 N N . GLU A 1 275 ? -5.218 -0.576 -19.332 1.00 94.88 275 GLU A N 1
ATOM 2214 C CA . GLU A 1 275 ? -4.896 -2.005 -19.397 1.00 94.88 275 GLU A CA 1
ATOM 2215 C C . GLU A 1 275 ? -4.046 -2.338 -20.628 1.00 94.88 275 GLU A C 1
ATOM 2217 O O . GLU A 1 275 ? -3.000 -2.979 -20.523 1.00 94.88 275 GLU A O 1
ATOM 2222 N N . ALA A 1 276 ? -4.432 -1.823 -21.798 1.00 94.50 276 ALA A N 1
ATOM 2223 C CA . ALA A 1 276 ? -3.686 -2.049 -23.027 1.00 94.50 276 ALA A CA 1
ATOM 2224 C C . ALA A 1 276 ? -2.263 -1.460 -22.970 1.00 94.50 276 ALA A C 1
ATOM 2226 O O . ALA A 1 276 ? -1.341 -2.030 -23.558 1.00 94.50 276 ALA A O 1
ATOM 2227 N N . ARG A 1 277 ? -2.050 -0.324 -22.287 1.00 95.25 277 ARG A N 1
ATOM 2228 C CA . ARG A 1 277 ? -0.700 0.238 -22.066 1.00 95.25 277 ARG A CA 1
ATOM 2229 C C . ARG A 1 277 ? 0.128 -0.664 -21.153 1.00 95.25 277 ARG A C 1
ATOM 2231 O O . ARG A 1 277 ? 1.253 -0.996 -21.528 1.00 95.25 277 ARG A O 1
ATOM 2238 N N . LEU A 1 278 ? -0.440 -1.108 -20.028 1.00 95.19 278 LEU A N 1
ATOM 2239 C CA . LEU A 1 278 ? 0.209 -2.043 -19.102 1.00 95.19 278 LEU A CA 1
ATOM 2240 C C . LEU A 1 278 ? 0.624 -3.331 -19.818 1.00 95.19 278 LEU A C 1
ATOM 2242 O O . LEU A 1 278 ? 1.787 -3.727 -19.757 1.00 95.19 278 LEU A O 1
ATOM 2246 N N . GLN A 1 279 ? -0.299 -3.949 -20.557 1.00 95.88 279 GLN A N 1
ATOM 2247 C CA . GLN A 1 279 ? -0.045 -5.187 -21.293 1.00 95.88 279 GLN A CA 1
ATOM 2248 C C . GLN A 1 279 ? 1.020 -5.018 -22.378 1.00 95.88 279 GLN A C 1
ATOM 2250 O O . GLN A 1 279 ? 1.846 -5.913 -22.561 1.00 95.88 279 GLN A O 1
ATOM 2255 N N . ARG A 1 280 ? 1.047 -3.881 -23.090 1.00 96.19 280 ARG A N 1
ATOM 2256 C CA . ARG A 1 280 ? 2.105 -3.597 -24.074 1.00 96.19 280 ARG A CA 1
ATOM 2257 C C . ARG A 1 280 ? 3.475 -3.485 -23.415 1.00 96.19 280 ARG A C 1
ATOM 2259 O O . ARG A 1 280 ? 4.417 -4.106 -23.905 1.00 96.19 280 ARG A O 1
ATOM 2266 N N . GLY A 1 281 ? 3.581 -2.722 -22.325 1.00 96.31 281 GLY A N 1
ATOM 2267 C CA . GLY A 1 281 ? 4.828 -2.576 -21.572 1.00 96.31 281 GLY A CA 1
ATOM 2268 C C . GLY A 1 281 ? 5.324 -3.918 -21.034 1.00 96.31 281 GLY A C 1
ATOM 2269 O O . GLY A 1 281 ? 6.483 -4.277 -21.237 1.00 96.31 281 GLY A O 1
ATOM 2270 N N . LEU A 1 282 ? 4.419 -4.706 -20.450 1.00 97.06 282 LEU A N 1
ATOM 2271 C CA . LEU A 1 282 ? 4.727 -6.035 -19.935 1.00 97.06 282 LEU A CA 1
ATOM 2272 C C . LEU A 1 282 ? 5.163 -6.988 -21.052 1.00 97.06 282 LEU A C 1
ATOM 2274 O O . LEU A 1 282 ? 6.262 -7.515 -21.005 1.00 97.06 282 LEU A O 1
ATOM 2278 N N . THR A 1 283 ? 4.380 -7.125 -22.125 1.00 97.25 283 THR A N 1
ATOM 2279 C CA . THR A 1 283 ? 4.706 -8.006 -23.266 1.00 97.25 283 THR A CA 1
ATOM 2280 C C . THR A 1 283 ? 6.080 -7.699 -23.862 1.00 97.25 283 THR A C 1
ATOM 2282 O O . THR A 1 283 ? 6.806 -8.604 -24.289 1.00 97.25 283 THR A O 1
ATOM 2285 N N . ARG A 1 284 ? 6.438 -6.413 -23.920 1.00 96.62 284 ARG A N 1
ATOM 2286 C CA . ARG A 1 284 ? 7.748 -5.963 -24.383 1.00 96.62 284 ARG A CA 1
ATOM 2287 C C . ARG A 1 284 ? 8.859 -6.451 -23.444 1.00 96.62 284 ARG A C 1
ATOM 2289 O O . ARG A 1 284 ? 9.800 -7.090 -23.916 1.00 96.62 284 ARG A O 1
ATOM 2296 N N . PHE A 1 285 ? 8.693 -6.256 -22.138 1.00 97.50 285 PHE A N 1
ATOM 2297 C CA . PHE A 1 285 ? 9.628 -6.748 -21.128 1.00 97.50 285 PHE A CA 1
ATOM 2298 C C . PHE A 1 285 ? 9.740 -8.285 -21.136 1.00 97.50 285 PHE A C 1
ATOM 2300 O O . PHE A 1 285 ? 10.849 -8.817 -21.146 1.00 97.50 285 PHE A O 1
ATOM 2307 N N . ASP A 1 286 ? 8.619 -9.011 -21.245 1.00 97.44 286 ASP A N 1
ATOM 2308 C CA . ASP A 1 286 ? 8.564 -10.480 -21.334 1.00 97.44 286 ASP A CA 1
ATOM 2309 C C . ASP A 1 286 ? 9.381 -11.020 -22.524 1.00 97.44 286 ASP A C 1
ATOM 2311 O O . ASP A 1 286 ? 9.938 -12.121 -22.482 1.00 97.44 286 ASP A O 1
ATOM 2315 N N . ARG A 1 287 ? 9.414 -10.284 -23.642 1.00 97.00 287 ARG A N 1
ATOM 2316 C CA . ARG A 1 287 ? 10.223 -10.643 -24.815 1.00 97.00 287 ARG A CA 1
ATOM 2317 C C . ARG A 1 287 ? 11.707 -10.454 -24.525 1.00 97.00 287 ARG A C 1
ATOM 2319 O O . ARG A 1 287 ? 12.501 -11.341 -24.832 1.00 97.00 287 ARG A O 1
ATOM 2326 N N . SER A 1 288 ? 12.061 -9.328 -23.914 1.00 95.31 288 SER A N 1
ATOM 2327 C CA . SER A 1 288 ? 13.434 -9.022 -23.517 1.00 95.31 288 SER A CA 1
ATOM 2328 C C . SER A 1 288 ? 13.971 -10.070 -22.542 1.00 95.31 288 SER A C 1
ATOM 2330 O O . SER A 1 288 ? 15.035 -10.625 -22.807 1.00 95.31 288 SER A O 1
ATOM 2332 N N . LEU A 1 289 ? 13.191 -10.452 -21.524 1.00 93.75 289 LEU A N 1
ATOM 2333 C CA . LEU A 1 289 ? 13.572 -11.466 -20.534 1.00 93.75 289 LEU A CA 1
ATOM 2334 C C . LEU A 1 289 ? 13.813 -12.852 -21.151 1.00 93.75 289 LEU A C 1
ATOM 2336 O O . LEU A 1 289 ? 14.754 -13.543 -20.780 1.00 93.75 289 LEU A O 1
ATOM 2340 N N . ARG A 1 290 ? 12.995 -13.266 -22.126 1.00 93.06 290 ARG A N 1
ATOM 2341 C CA . ARG A 1 290 ? 13.183 -14.551 -22.831 1.00 93.06 290 ARG A CA 1
ATOM 2342 C C . ARG A 1 290 ? 14.429 -14.596 -23.715 1.00 93.06 290 ARG A C 1
ATOM 2344 O O . ARG A 1 290 ? 14.859 -15.673 -24.106 1.00 93.06 290 ARG A O 1
ATOM 2351 N N . SER A 1 291 ? 14.969 -13.432 -24.057 1.00 88.50 291 SER A N 1
ATOM 2352 C CA . SER A 1 291 ? 16.145 -13.273 -24.919 1.00 88.50 291 SER A CA 1
ATOM 2353 C C . SER A 1 291 ? 17.412 -12.875 -24.154 1.00 88.50 291 SER A C 1
ATOM 2355 O O . SER A 1 291 ? 18.410 -12.521 -24.781 1.00 88.50 291 SER A O 1
ATOM 2357 N N . SER A 1 292 ? 17.350 -12.855 -22.821 1.00 82.25 292 SER A N 1
ATOM 2358 C CA . SER A 1 292 ? 18.448 -12.520 -21.906 1.00 82.25 292 SER A CA 1
ATOM 2359 C C . SER A 1 292 ? 18.844 -13.722 -21.072 1.00 82.25 292 SER A C 1
ATOM 2361 O O . SER A 1 292 ? 20.053 -13.974 -20.967 1.00 82.25 292 SER A O 1
#

Mean predicted aligned error: 5.1 Å

Secondary structure (DSSP, 8-state):
-TT---EEE--SS--HHHHHHHHHHHHHSGGG-EEE-PPPHHHHHHGGG--SHHHHHHHHHHHHHHH--SSEEEEE-TTEEE-STTHHHHHHHHHHHTT-SEEEEE-TTSS-GGGGSGGGTT-EEEEEEEEEHHHHHHS-HHHHSSEEEEETTEEEEE-TTHHHHHHS-GGGEEEEP---EEE--SHHHHHHHHHH-SS-EE-TTSHHHHHHHHHHHH-TT----SSPPHHHHHHTTT-TTSSEE--HHHHHHHHHHHHHHHHHHTTT-S-HHHHHHHHHHHHHHHHHHHT-